Protein AF-A0A7W6A799-F1 (afdb_monomer_lite)

pLDDT: mean 72.2, std 15.42, range [33.25, 93.94]

Foldseek 3Di:
DDPPPDDDPDDVVLVVVLLVVVLLPDDLVVSCVVSVHDSVVNVVVCVVVVSDNVPDDDDPPPDPDDPPPPPLQPPDPPPQPVHSPQLQVLLVSLQSSLVVCVVVVVPVSSVVSNVSSVVSVVVNCVVPDLNVAPDVVNHDPVVVVCVVPDDPVVVCVVQVDDDPDDDVNSVSVVVVVVVVVVVVVVVVVVVVVVLVVVVVVLVVVQVVCVVVVHHRDDQDPQNVCVNVVQWPQDPVNPDTDGDPVVVVVVPPPD

Sequence (254 aa):
MEQRRKYKIQPPSIWELVRRDYLAGDGARQVAARYGVGTEALRARASREGWSRYLQPQTEPKGEAATDKGSWFDGLPDEGAETPDDPAVLARTATVASGRAMRARAWTEARTLAGLAEAYHKLAERADPARNGLTAETAPLELVLDILTMDRIALEDRFWRKPDEVDPVKAAYHEWRRQGSLRRRAHEEVKTRRRSATEARVEALEAQLAGRGIPPVEEDERAARVRLGIDVIAPDGAGTRQMPAAEFRVRLED

Radius of gyration: 33.25 Å; chains: 1; bounding box: 96×47×72 Å

Secondary structure (DSSP, 8-state):
-----------HHHHHHHHHHHHTT--HHHHHHHHT--HHHHHHHHHHTT--GGGS--PPP--S----TTSTTTT---TTTT-TT-HHHHHHHHHHHHHHHHHTT-HHHHHHHHHHHHHHHHHHHHH-HHHH-S-TTTS-HHHHHHHHHS-HHHHHHHHHS---S--HHHHHHHHHHHHHHHHHHHHHHHHHHHHHHHHHHHHHHHHHHHTTTPPPPPPPHHHHHHHTTSEEE-TTSS-EEEPPTTTTTTTT--

Organism: NCBI:txid74329

Structure (mmCIF, N/CA/C/O backbone):
data_AF-A0A7W6A799-F1
#
_entry.id   AF-A0A7W6A799-F1
#
loop_
_atom_site.group_PDB
_atom_site.id
_atom_site.type_symbol
_atom_site.label_atom_id
_atom_site.label_alt_id
_atom_site.label_comp_id
_atom_site.label_asym_id
_atom_site.label_entity_id
_atom_site.label_seq_id
_atom_site.pdbx_PDB_ins_code
_atom_site.Cartn_x
_atom_site.Cartn_y
_atom_site.Cartn_z
_atom_site.occupancy
_atom_site.B_iso_or_equiv
_atom_site.auth_seq_id
_atom_site.auth_comp_id
_atom_site.auth_asym_id
_atom_site.auth_atom_id
_atom_site.pdbx_PDB_model_num
ATOM 1 N N . MET A 1 1 ? -55.600 -15.607 18.524 1.00 33.69 1 MET A N 1
ATOM 2 C CA . MET A 1 1 ? -55.649 -17.041 18.171 1.00 33.69 1 MET A CA 1
ATOM 3 C C . MET A 1 1 ? -54.934 -17.215 16.840 1.00 33.69 1 MET A C 1
ATOM 5 O O . MET A 1 1 ? -55.417 -16.708 15.835 1.00 33.69 1 MET A O 1
ATOM 9 N N . GLU A 1 2 ? -53.746 -17.816 16.843 1.00 40.69 2 GLU A N 1
ATOM 10 C CA . GLU A 1 2 ? -52.964 -18.056 15.624 1.00 40.69 2 GLU A CA 1
ATOM 11 C C . GLU A 1 2 ? -53.686 -19.049 14.711 1.00 40.69 2 GLU A C 1
ATOM 13 O O . GLU A 1 2 ? -53.965 -20.188 15.090 1.00 40.69 2 GLU A O 1
ATOM 18 N N . GLN A 1 3 ? -53.993 -18.615 13.489 1.00 45.09 3 GLN A N 1
ATOM 19 C CA . GLN A 1 3 ? -54.502 -19.492 12.443 1.00 45.09 3 GLN A CA 1
ATOM 20 C C . GLN A 1 3 ? -53.412 -20.507 12.080 1.00 45.09 3 GLN A C 1
ATOM 22 O O . GLN A 1 3 ? -52.475 -20.193 11.344 1.00 45.09 3 GLN A O 1
ATOM 27 N N . ARG A 1 4 ? -53.539 -21.743 12.576 1.00 42.22 4 ARG A N 1
ATOM 28 C CA . ARG A 1 4 ? -52.759 -22.886 12.086 1.00 42.22 4 ARG A CA 1
ATOM 29 C C . ARG A 1 4 ? -53.076 -23.083 10.603 1.00 42.22 4 ARG A C 1
ATOM 31 O O . ARG A 1 4 ? -54.120 -23.625 10.243 1.00 42.22 4 ARG A O 1
ATOM 38 N N . ARG A 1 5 ? -52.189 -22.588 9.735 1.00 52.12 5 ARG A N 1
ATOM 39 C CA . ARG A 1 5 ? -52.315 -22.711 8.279 1.00 52.12 5 ARG A CA 1
ATOM 40 C C . ARG A 1 5 ? -52.326 -24.194 7.908 1.00 52.12 5 ARG A C 1
ATOM 42 O O . ARG A 1 5 ? -51.379 -24.922 8.180 1.00 52.12 5 ARG A O 1
ATOM 49 N N . LYS A 1 6 ? -53.422 -24.629 7.287 1.00 49.38 6 LYS A N 1
ATOM 50 C CA . LYS A 1 6 ? -53.621 -25.969 6.724 1.00 49.38 6 LYS A CA 1
ATOM 51 C C . LYS A 1 6 ? -52.513 -26.209 5.688 1.00 49.38 6 LYS A C 1
ATOM 53 O O . LYS A 1 6 ? -52.535 -25.592 4.625 1.00 49.38 6 LYS A O 1
ATOM 58 N N . TYR A 1 7 ? -51.506 -27.021 6.012 1.00 53.56 7 TYR A N 1
ATOM 59 C CA . TYR A 1 7 ? -50.390 -27.284 5.100 1.00 53.56 7 TYR A CA 1
ATOM 60 C C . TYR A 1 7 ? -50.915 -28.005 3.855 1.00 53.56 7 TYR A C 1
ATOM 62 O O . TYR A 1 7 ? -51.278 -29.179 3.900 1.00 53.56 7 TYR A O 1
ATOM 70 N N . LYS A 1 8 ? -50.995 -27.277 2.738 1.00 59.28 8 LYS A N 1
ATOM 71 C CA . LYS A 1 8 ? -51.338 -27.834 1.432 1.00 59.28 8 LYS A CA 1
ATOM 72 C C . LYS A 1 8 ? -50.121 -28.625 0.957 1.00 59.28 8 LYS A C 1
ATOM 74 O O . LYS A 1 8 ? -49.097 -28.037 0.617 1.00 59.28 8 LYS A O 1
ATOM 79 N N . ILE A 1 9 ? -50.206 -29.953 1.008 1.00 68.06 9 ILE A N 1
ATOM 80 C CA . ILE A 1 9 ? -49.186 -30.828 0.426 1.00 68.06 9 ILE A CA 1
ATOM 81 C C . ILE A 1 9 ? -49.163 -30.515 -1.072 1.00 68.06 9 ILE A C 1
ATOM 83 O O . ILE A 1 9 ? -50.150 -30.742 -1.769 1.00 68.06 9 ILE A O 1
ATOM 87 N N . GLN A 1 10 ? -48.073 -29.909 -1.542 1.00 75.06 10 GLN A N 1
ATOM 88 C CA . GLN A 1 10 ? -47.940 -29.552 -2.950 1.00 75.06 10 GLN A CA 1
ATOM 89 C C . GLN A 1 10 ? -47.710 -30.815 -3.790 1.00 75.06 10 GLN A C 1
ATOM 91 O O . GLN A 1 10 ? -46.966 -31.702 -3.349 1.00 75.06 10 GLN A O 1
ATOM 96 N N . PRO A 1 11 ? -48.319 -30.903 -4.985 1.00 79.50 11 PRO A N 1
ATOM 97 C CA . PRO A 1 11 ? -48.157 -32.051 -5.865 1.00 79.50 11 PRO A CA 1
ATOM 98 C C . PRO A 1 11 ? -46.693 -32.197 -6.318 1.00 79.50 11 PRO A C 1
ATOM 100 O O . PRO A 1 11 ? -45.945 -31.214 -6.332 1.00 79.50 11 PRO A O 1
ATOM 103 N N . PRO A 1 12 ? -46.259 -33.413 -6.695 1.00 78.00 12 PRO A N 1
ATOM 104 C CA . PRO A 1 12 ? -44.868 -33.689 -7.066 1.00 78.00 12 PRO A CA 1
ATOM 105 C C . PRO A 1 12 ? -44.373 -32.834 -8.242 1.00 78.00 12 PRO A C 1
ATOM 107 O O . PRO A 1 12 ? -43.221 -32.412 -8.231 1.00 78.00 12 PRO A O 1
ATOM 110 N N . SER A 1 13 ? -45.253 -32.468 -9.178 1.00 82.00 13 SER A N 1
ATOM 111 C CA . SER A 1 13 ? -44.937 -31.590 -10.315 1.00 82.00 13 SER A CA 1
ATOM 112 C C . SER A 1 13 ? -44.453 -30.193 -9.904 1.00 82.00 13 SER A C 1
ATOM 114 O O . SER A 1 13 ? -43.577 -29.618 -10.544 1.00 82.00 13 SER A O 1
ATOM 116 N N . ILE A 1 14 ? -44.965 -29.642 -8.797 1.00 84.06 14 ILE A N 1
ATOM 117 C CA . ILE A 1 14 ? -44.502 -28.349 -8.267 1.00 84.06 14 ILE A CA 1
ATOM 118 C C . ILE A 1 14 ? -43.095 -28.482 -7.681 1.00 84.06 14 ILE A C 1
ATOM 120 O O . ILE A 1 14 ? -42.288 -27.565 -7.798 1.00 84.06 14 ILE A O 1
ATOM 124 N N . TRP A 1 15 ? -42.768 -29.632 -7.090 1.00 85.44 15 TRP A N 1
ATOM 125 C CA . TRP A 1 15 ? -41.441 -29.876 -6.531 1.00 85.44 15 TRP A CA 1
ATOM 126 C C . TRP A 1 15 ? -40.356 -30.029 -7.599 1.00 85.44 15 TRP A C 1
ATOM 128 O O . TRP A 1 15 ? -39.218 -29.645 -7.343 1.00 85.44 15 TRP A O 1
ATOM 138 N N . GLU A 1 16 ? -40.697 -30.506 -8.797 1.00 87.44 16 GLU A N 1
ATOM 139 C CA . GLU A 1 16 ? -39.781 -30.527 -9.946 1.00 87.44 16 GLU A CA 1
ATOM 140 C C . GLU A 1 16 ? -39.449 -29.112 -10.434 1.00 87.44 16 GLU A C 1
ATOM 142 O O . GLU A 1 16 ? -38.280 -28.792 -10.660 1.00 87.44 16 GLU A O 1
ATOM 147 N N . LEU A 1 17 ? -40.455 -28.234 -10.510 1.00 86.44 17 LEU A N 1
ATOM 148 C CA . LEU A 1 17 ? -40.262 -26.820 -10.847 1.00 86.44 17 LEU A CA 1
ATOM 149 C C . LEU A 1 17 ? -39.438 -26.093 -9.776 1.00 86.44 17 LEU A C 1
ATOM 151 O O . LEU A 1 17 ? -38.487 -25.387 -10.103 1.00 86.44 17 LEU A O 1
ATOM 155 N N . VAL A 1 18 ? -39.740 -26.337 -8.495 1.00 87.56 18 VAL A N 1
ATOM 156 C CA . VAL A 1 18 ? -38.960 -25.824 -7.357 1.00 87.56 18 VAL A CA 1
ATOM 157 C C . VAL A 1 18 ? -37.510 -26.295 -7.431 1.00 87.56 18 VAL A C 1
ATOM 159 O O . VAL A 1 18 ? -36.608 -25.492 -7.216 1.00 87.56 18 VAL A O 1
ATOM 162 N N . ARG A 1 19 ? -37.266 -27.575 -7.743 1.00 86.56 19 ARG A N 1
ATOM 163 C CA . ARG A 1 19 ? -35.913 -28.129 -7.883 1.00 86.56 19 ARG A CA 1
ATOM 164 C C . ARG A 1 19 ? -35.153 -27.442 -9.009 1.00 86.56 19 ARG A C 1
ATOM 166 O O . ARG A 1 19 ? -34.006 -27.057 -8.804 1.00 86.56 19 ARG A O 1
ATOM 173 N N . ARG A 1 20 ? -35.782 -27.283 -10.175 1.00 86.38 20 ARG A N 1
ATOM 174 C CA . ARG A 1 20 ? -35.179 -26.617 -11.335 1.00 86.38 20 ARG A CA 1
ATOM 175 C C . ARG A 1 20 ? -34.771 -25.186 -10.993 1.00 86.38 20 ARG A C 1
ATOM 177 O O . ARG A 1 20 ? -33.614 -24.835 -11.183 1.00 86.38 20 ARG A O 1
ATOM 184 N N . ASP A 1 21 ? -35.690 -24.398 -10.445 1.00 84.75 21 ASP A N 1
ATOM 185 C CA . ASP A 1 21 ? -35.441 -22.990 -10.120 1.00 84.75 21 ASP A CA 1
ATOM 186 C C . ASP A 1 21 ? -34.432 -22.841 -8.959 1.00 84.75 21 ASP A C 1
ATOM 188 O O . ASP A 1 21 ? -33.556 -21.979 -8.994 1.00 84.75 21 ASP A O 1
ATOM 192 N N . TYR A 1 22 ? -34.480 -23.728 -7.957 1.00 85.31 22 TYR A N 1
ATOM 193 C CA . TYR A 1 22 ? -33.514 -23.753 -6.851 1.00 85.31 22 TYR A CA 1
ATOM 194 C C . TYR A 1 22 ? -32.091 -24.112 -7.307 1.00 85.31 22 TYR A C 1
ATOM 196 O O . TYR A 1 22 ? -31.120 -23.525 -6.821 1.00 85.31 22 TYR A O 1
ATOM 204 N N . LEU A 1 23 ? -31.957 -25.059 -8.242 1.00 83.12 23 LEU A N 1
ATOM 205 C CA . LEU A 1 23 ? -30.669 -25.428 -8.836 1.00 83.12 23 LEU A CA 1
ATOM 206 C C . LEU A 1 23 ? -30.162 -24.374 -9.830 1.00 83.12 23 LEU A C 1
ATOM 208 O O . LEU A 1 23 ? -28.955 -24.178 -9.910 1.00 83.12 23 LEU A O 1
ATOM 212 N N . ALA A 1 24 ? -31.056 -23.648 -10.510 1.00 80.56 24 ALA A N 1
ATOM 213 C CA . ALA A 1 24 ? -30.710 -22.541 -11.408 1.00 80.56 24 ALA A CA 1
ATOM 214 C C . ALA A 1 24 ? -30.101 -21.321 -10.688 1.00 80.56 24 ALA A C 1
ATOM 216 O O . ALA A 1 24 ? -29.626 -20.396 -11.341 1.00 80.56 24 ALA A O 1
ATOM 217 N N . GLY A 1 25 ? -30.087 -21.315 -9.351 1.00 75.56 25 GLY A N 1
ATOM 218 C CA . GLY A 1 25 ? -29.386 -20.314 -8.551 1.00 75.56 25 GLY A CA 1
ATOM 219 C C . GLY A 1 25 ? -30.292 -19.378 -7.754 1.00 75.56 25 GLY A C 1
ATOM 220 O O . GLY A 1 25 ? -29.767 -18.659 -6.893 1.00 75.56 25 GLY A O 1
ATOM 221 N N . ASP A 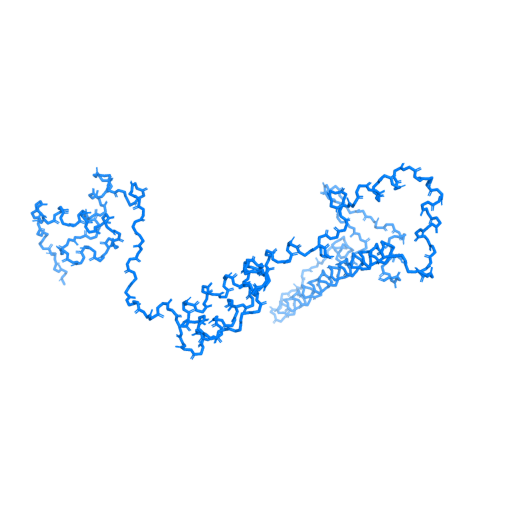1 26 ? -31.616 -19.445 -7.926 1.00 76.88 26 ASP A N 1
ATOM 222 C CA . ASP A 1 26 ? -32.568 -18.637 -7.156 1.00 76.88 26 ASP A CA 1
ATOM 223 C C . ASP A 1 26 ? -32.491 -18.975 -5.652 1.00 76.88 26 ASP A C 1
ATOM 225 O O . ASP A 1 26 ? -32.266 -20.115 -5.227 1.00 76.88 26 ASP A O 1
ATOM 229 N N . GLY A 1 27 ? -32.651 -17.962 -4.797 1.00 78.62 27 GLY A N 1
ATOM 230 C CA . GLY A 1 27 ? -32.571 -18.143 -3.347 1.00 78.62 27 GLY A CA 1
ATOM 231 C C . GLY A 1 27 ? -33.739 -18.976 -2.803 1.00 78.62 27 GLY A C 1
ATOM 232 O O . GLY A 1 27 ? -34.890 -18.741 -3.162 1.00 78.62 27 GLY A O 1
ATOM 233 N N . ALA A 1 28 ? -33.481 -19.883 -1.850 1.00 79.31 28 ALA A N 1
ATOM 234 C CA . ALA A 1 28 ? -34.501 -20.767 -1.254 1.00 79.31 28 ALA A CA 1
ATOM 235 C C . ALA A 1 28 ? -35.776 -20.035 -0.793 1.00 79.31 28 ALA A C 1
ATOM 237 O O . ALA A 1 28 ? -36.876 -20.553 -0.948 1.00 79.31 28 ALA A O 1
ATOM 238 N N . ARG A 1 29 ? -35.639 -18.822 -0.239 1.00 82.25 29 ARG A N 1
ATOM 239 C CA . ARG A 1 29 ? -36.773 -17.994 0.207 1.00 82.25 29 ARG A CA 1
ATOM 240 C C . ARG A 1 29 ? -37.601 -17.460 -0.970 1.00 82.25 29 ARG A C 1
ATOM 242 O O . ARG A 1 29 ? -38.820 -17.400 -0.865 1.00 82.25 29 ARG A O 1
ATOM 249 N N . GLN A 1 30 ? -36.952 -17.089 -2.073 1.00 84.00 30 GLN A N 1
ATOM 250 C CA . GLN A 1 30 ? -37.612 -16.564 -3.271 1.00 84.00 30 GLN A CA 1
ATOM 251 C C . GLN A 1 30 ? -38.349 -17.679 -4.018 1.00 84.00 30 GLN A C 1
ATOM 253 O O . GLN A 1 30 ? -39.534 -17.534 -4.311 1.00 84.00 30 GLN A O 1
ATOM 258 N N . VAL A 1 31 ? -37.693 -18.828 -4.224 1.00 86.38 31 VAL A N 1
ATOM 259 C CA . VAL A 1 31 ? -38.317 -20.017 -4.832 1.00 86.38 31 VAL A CA 1
ATOM 260 C C . VAL A 1 31 ? -39.493 -20.501 -3.982 1.00 86.38 31 VAL A C 1
ATOM 262 O O . VAL A 1 31 ? -40.568 -20.795 -4.503 1.00 86.38 31 VAL A O 1
ATOM 265 N N . ALA A 1 32 ? -39.330 -20.515 -2.656 1.00 85.00 32 ALA A N 1
ATOM 266 C CA . ALA A 1 32 ? -40.393 -20.912 -1.744 1.00 85.00 32 ALA A CA 1
ATOM 267 C C . ALA A 1 32 ? -41.625 -19.999 -1.826 1.00 85.00 32 ALA A C 1
ATOM 269 O O . ALA A 1 32 ? -42.754 -20.490 -1.885 1.00 85.00 32 ALA A O 1
ATOM 270 N N . ALA A 1 33 ? -41.411 -18.683 -1.898 1.00 82.12 33 ALA A N 1
ATOM 271 C CA . ALA A 1 33 ? -42.484 -17.713 -2.082 1.00 82.12 33 ALA A CA 1
ATOM 272 C C . ALA A 1 33 ? -43.171 -17.855 -3.453 1.00 82.12 33 ALA A C 1
ATOM 274 O O . ALA A 1 33 ? -44.398 -17.831 -3.511 1.00 82.12 33 ALA A O 1
ATOM 275 N N . ARG A 1 34 ? -42.401 -18.071 -4.532 1.00 83.75 34 ARG A N 1
ATOM 276 C CA . ARG A 1 34 ? -42.912 -18.214 -5.910 1.00 83.75 34 ARG A CA 1
ATOM 277 C C . ARG A 1 34 ? -43.871 -19.398 -6.060 1.00 83.75 34 ARG A C 1
ATOM 279 O O . ARG A 1 34 ? -44.895 -19.273 -6.722 1.00 83.75 34 ARG A O 1
ATOM 286 N N . TYR A 1 35 ? -43.560 -20.524 -5.421 1.00 83.50 35 TYR A N 1
ATOM 287 C CA . TYR A 1 35 ? -44.341 -21.763 -5.535 1.00 83.50 35 TYR A CA 1
ATOM 288 C C . TYR A 1 35 ? -45.255 -22.044 -4.334 1.00 83.50 35 TYR A C 1
ATOM 290 O O . TYR A 1 35 ? -45.889 -23.099 -4.267 1.00 83.50 35 TYR A O 1
ATOM 298 N N . GLY A 1 36 ? -45.333 -21.121 -3.368 1.00 80.19 36 GLY A N 1
ATOM 299 C CA . GLY A 1 36 ? -46.156 -21.288 -2.168 1.00 80.19 36 GLY A CA 1
ATOM 300 C C . GLY A 1 36 ? -45.765 -22.514 -1.334 1.00 80.19 36 GLY A C 1
ATOM 301 O O . GLY A 1 36 ? -46.642 -23.198 -0.797 1.00 80.19 36 GLY A O 1
ATOM 302 N N . VAL A 1 37 ? -44.466 -22.822 -1.255 1.00 84.00 37 VAL A N 1
ATOM 303 C CA . VAL A 1 37 ? -43.906 -23.877 -0.391 1.00 84.00 37 VAL A CA 1
ATOM 304 C C . VAL A 1 37 ? -43.233 -23.266 0.837 1.00 84.00 37 VAL A C 1
ATOM 306 O O . VAL A 1 37 ? -42.806 -22.115 0.835 1.00 84.00 37 VAL A O 1
ATOM 309 N N . GLY A 1 38 ? -43.128 -24.035 1.921 1.00 83.88 38 GLY A N 1
ATOM 310 C CA . GLY A 1 38 ? -42.374 -23.609 3.099 1.00 83.88 38 GLY A CA 1
ATOM 311 C C . GLY A 1 38 ? -40.867 -23.629 2.833 1.00 83.88 38 GLY A C 1
ATOM 312 O O . GLY A 1 38 ? -40.344 -24.621 2.328 1.00 83.88 38 GLY A O 1
ATOM 313 N N . THR A 1 39 ? -40.153 -22.570 3.226 1.00 84.00 39 THR A N 1
ATOM 314 C CA . THR A 1 39 ? -38.683 -22.489 3.082 1.00 84.00 39 THR A CA 1
ATOM 315 C C . THR A 1 39 ? -37.973 -23.649 3.795 1.00 84.00 39 THR A C 1
ATOM 317 O O . THR A 1 39 ? -37.003 -24.197 3.278 1.00 84.00 39 THR A O 1
ATOM 320 N N . GLU A 1 40 ? -38.472 -24.059 4.964 1.00 81.50 40 GLU A N 1
ATOM 321 C CA . GLU A 1 40 ? -37.936 -25.199 5.720 1.00 81.50 40 GLU A CA 1
ATOM 322 C C . GLU A 1 40 ? -38.197 -26.536 5.021 1.00 81.50 40 GLU A C 1
ATOM 324 O O . GLU A 1 40 ? -37.297 -27.365 4.946 1.00 81.50 40 GLU A O 1
ATOM 329 N N . ALA A 1 41 ? -39.383 -26.718 4.428 1.00 83.06 41 ALA A N 1
ATOM 330 C CA . ALA A 1 41 ? -39.716 -27.916 3.658 1.00 83.06 41 ALA A CA 1
ATOM 331 C C . ALA A 1 41 ? -38.835 -28.048 2.406 1.00 83.06 41 ALA A C 1
ATOM 333 O O . ALA A 1 41 ? -38.388 -29.145 2.078 1.00 83.06 41 ALA A O 1
ATOM 334 N N . LEU A 1 42 ? -38.534 -26.926 1.741 1.00 85.06 42 LEU A N 1
ATOM 335 C CA . LEU A 1 42 ? -37.597 -26.885 0.619 1.00 85.06 42 LEU A CA 1
ATOM 336 C C . LEU A 1 42 ? -36.184 -27.277 1.061 1.00 85.06 42 LEU A C 1
ATOM 338 O O . LEU A 1 42 ? -35.581 -28.139 0.430 1.00 85.06 42 LEU A O 1
ATOM 342 N N . ARG A 1 43 ? -35.672 -26.711 2.163 1.00 84.00 43 ARG A N 1
ATOM 343 C CA . ARG A 1 43 ? -34.336 -27.050 2.691 1.00 84.00 43 ARG A CA 1
ATOM 344 C C . ARG A 1 43 ? -34.232 -28.506 3.138 1.00 84.00 43 ARG A C 1
ATOM 346 O O . ARG A 1 43 ? -33.274 -29.176 2.773 1.00 84.00 43 ARG A O 1
ATOM 353 N N . ALA A 1 44 ? -35.222 -29.008 3.876 1.00 83.50 44 ALA A N 1
ATOM 354 C CA . ALA A 1 44 ? -35.259 -30.401 4.317 1.00 83.50 44 ALA A CA 1
ATOM 355 C C . ALA A 1 44 ? -35.250 -31.366 3.122 1.00 83.50 44 ALA A C 1
ATOM 357 O O . ALA A 1 44 ? -34.541 -32.373 3.130 1.00 83.50 44 ALA A O 1
ATOM 358 N N . ARG A 1 45 ? -35.990 -31.026 2.060 1.00 84.31 45 ARG A N 1
ATOM 359 C CA . ARG A 1 45 ? -36.022 -31.814 0.828 1.00 84.31 45 ARG A CA 1
ATOM 360 C C . ARG A 1 45 ? -34.719 -31.722 0.040 1.00 84.31 45 ARG A C 1
ATOM 362 O O . ARG A 1 45 ? -34.225 -32.754 -0.395 1.00 84.31 45 ARG A O 1
ATOM 369 N N . ALA A 1 46 ? -34.133 -30.531 -0.063 1.00 85.12 46 ALA A N 1
ATOM 370 C CA . ALA A 1 46 ? -32.841 -30.312 -0.704 1.00 85.12 46 ALA A CA 1
ATOM 371 C C . ALA A 1 46 ? -31.720 -31.120 -0.032 1.00 85.12 46 ALA A C 1
ATOM 373 O O . ALA A 1 46 ? -30.936 -31.753 -0.732 1.00 85.12 46 ALA A O 1
ATOM 374 N N . SER A 1 47 ? -31.678 -31.169 1.304 1.00 82.31 47 SER A N 1
ATOM 375 C CA . SER A 1 47 ? -30.703 -31.987 2.039 1.00 82.31 47 SER A CA 1
ATOM 376 C C . SER A 1 47 ? -30.935 -33.487 1.847 1.00 82.31 47 SER A C 1
ATOM 378 O O . SER A 1 47 ? -29.980 -34.234 1.660 1.00 82.31 47 SER A O 1
ATOM 380 N N . ARG A 1 48 ? -32.197 -33.938 1.861 1.00 81.69 48 ARG A N 1
ATOM 381 C CA . ARG A 1 48 ? -32.552 -35.359 1.701 1.00 81.69 48 ARG A CA 1
ATOM 382 C C . ARG A 1 48 ? -32.300 -35.881 0.286 1.00 81.69 48 ARG A C 1
ATOM 384 O O . ARG A 1 48 ? -31.918 -37.031 0.120 1.00 81.69 48 ARG A O 1
ATOM 391 N N . GLU A 1 49 ? -32.550 -35.054 -0.723 1.00 81.62 49 GLU A N 1
ATOM 392 C CA . GLU A 1 49 ? -32.443 -35.416 -2.143 1.00 81.62 49 GLU A CA 1
ATOM 393 C C . GLU A 1 49 ? -31.129 -34.924 -2.781 1.00 81.62 49 GLU A C 1
ATOM 395 O O . GLU A 1 49 ? -30.951 -35.025 -3.994 1.00 81.62 49 GLU A O 1
ATOM 400 N N . GLY A 1 50 ? -30.200 -34.394 -1.974 1.00 79.56 50 GLY A N 1
ATOM 401 C CA . GLY A 1 50 ? -28.854 -34.016 -2.411 1.00 79.56 50 GLY A CA 1
ATOM 402 C C . GLY A 1 50 ? -28.811 -32.846 -3.398 1.00 79.56 50 GLY A C 1
ATOM 403 O O . GLY A 1 50 ? -27.935 -32.795 -4.260 1.00 79.56 50 GLY A O 1
ATOM 404 N N . TRP A 1 51 ? -29.751 -31.902 -3.317 1.00 79.88 51 TRP A N 1
ATOM 405 C CA . TRP A 1 51 ? -29.784 -30.733 -4.198 1.00 79.88 51 TRP A CA 1
ATOM 406 C C . TRP A 1 51 ? -28.674 -29.750 -3.807 1.00 79.88 51 TRP A C 1
ATOM 408 O O . TRP A 1 51 ? -28.871 -28.857 -2.980 1.00 79.88 51 TRP A O 1
ATOM 418 N N . SER A 1 52 ? -27.494 -29.924 -4.399 1.00 68.69 52 SER A N 1
ATOM 419 C CA . SER A 1 52 ? -26.336 -29.063 -4.168 1.00 68.69 52 SER A CA 1
ATOM 420 C C . SER A 1 52 ? -26.138 -28.074 -5.312 1.00 68.69 52 SER A C 1
ATOM 422 O O . SER A 1 52 ? -25.964 -28.464 -6.465 1.00 68.69 52 SER A O 1
ATOM 424 N N . ARG A 1 53 ? -26.079 -26.785 -4.962 1.00 64.31 53 ARG A N 1
ATOM 425 C CA . ARG A 1 53 ? -25.686 -25.691 -5.868 1.00 64.31 53 ARG A CA 1
ATOM 426 C C . ARG A 1 53 ? -24.228 -25.809 -6.327 1.00 64.31 53 ARG A C 1
ATOM 428 O O . ARG A 1 53 ? -23.867 -25.252 -7.351 1.00 64.31 53 ARG A O 1
ATOM 435 N N . TYR A 1 54 ? -23.400 -26.519 -5.560 1.00 55.38 54 TYR A N 1
ATOM 436 C CA . TYR A 1 54 ? -21.952 -26.601 -5.763 1.00 55.38 54 TYR A CA 1
ATOM 437 C C . TYR A 1 54 ? -21.525 -27.673 -6.776 1.00 55.38 54 TYR A C 1
ATOM 439 O O . TYR A 1 54 ? -20.354 -27.727 -7.129 1.00 55.38 54 TYR A O 1
ATOM 447 N N . LEU A 1 55 ? -22.451 -28.525 -7.235 1.00 56.56 55 LEU A N 1
ATOM 448 C CA . LEU A 1 55 ? -22.168 -29.605 -8.191 1.00 56.56 55 LEU A CA 1
ATOM 449 C C . LEU A 1 55 ? -22.509 -29.250 -9.650 1.00 56.56 55 LEU A C 1
ATOM 451 O O . LEU A 1 55 ? -22.287 -30.077 -10.529 1.00 56.56 55 LEU A O 1
ATOM 455 N N . GLN A 1 56 ? -23.030 -28.049 -9.930 1.00 52.00 56 GLN A N 1
ATOM 456 C CA . GLN A 1 56 ? -23.239 -27.578 -11.304 1.00 52.00 56 GLN A CA 1
ATOM 457 C C . GLN A 1 56 ? -22.177 -26.546 -11.705 1.00 52.00 56 GLN A C 1
ATOM 459 O O . GLN A 1 56 ? -21.767 -25.749 -10.856 1.00 52.00 56 GLN A O 1
ATOM 464 N N . PRO A 1 57 ? -21.740 -26.529 -12.984 1.00 41.97 57 PRO A N 1
ATOM 465 C CA . PRO A 1 57 ? -20.932 -25.432 -13.498 1.00 41.97 57 PRO A CA 1
ATOM 466 C C . PRO A 1 57 ? -21.722 -24.145 -13.277 1.00 41.97 57 PRO A C 1
ATOM 468 O O . PRO A 1 57 ? -22.883 -24.046 -13.678 1.00 41.97 57 PRO A O 1
ATOM 471 N N . GLN A 1 58 ? -21.122 -23.198 -12.558 1.00 40.53 58 GLN A N 1
ATOM 472 C CA . GLN A 1 58 ? -21.784 -21.950 -12.214 1.00 40.53 58 GLN A CA 1
ATOM 473 C C . GLN A 1 58 ? -22.214 -21.255 -13.502 1.00 40.53 58 GLN A C 1
ATOM 475 O O . GLN A 1 58 ? -21.383 -20.778 -14.267 1.00 40.53 58 GLN A O 1
ATOM 480 N N . THR A 1 59 ? -23.520 -21.230 -13.759 1.00 46.78 59 THR A N 1
ATOM 481 C CA . THR A 1 59 ? -24.064 -20.328 -14.766 1.00 46.78 59 THR A CA 1
ATOM 482 C C . THR A 1 59 ? -24.036 -18.952 -14.124 1.00 46.78 59 THR A C 1
ATOM 484 O O . THR A 1 59 ? -24.594 -18.764 -13.041 1.00 46.78 59 THR A O 1
ATOM 487 N N . GLU A 1 60 ? -23.294 -18.035 -14.739 1.00 44.12 60 GLU A N 1
ATOM 488 C CA . GLU A 1 60 ? -23.117 -16.671 -14.251 1.00 44.12 60 GLU A CA 1
ATOM 489 C C . GLU A 1 60 ? -24.473 -16.040 -13.899 1.00 44.12 60 GLU A C 1
ATOM 491 O O . GLU A 1 60 ? -25.468 -16.277 -14.596 1.00 44.12 60 GLU A O 1
ATOM 496 N N . PRO A 1 61 ? -24.551 -15.239 -12.820 1.00 42.88 61 PRO A N 1
ATOM 497 C CA . PRO A 1 61 ? -25.787 -14.566 -12.470 1.00 42.88 61 PRO A CA 1
ATOM 498 C C . PRO A 1 61 ? -26.199 -13.677 -13.643 1.00 42.88 61 PRO A C 1
ATOM 500 O O . PRO A 1 61 ? -25.482 -12.747 -14.017 1.00 42.88 61 PRO A O 1
ATOM 503 N N . LYS A 1 62 ? -27.367 -13.968 -14.224 1.00 46.88 62 LYS A N 1
ATOM 504 C CA . LYS A 1 62 ? -28.018 -13.124 -15.225 1.00 46.88 62 LYS A CA 1
ATOM 505 C C . LYS A 1 62 ? -28.399 -11.807 -14.548 1.00 46.88 62 LYS A C 1
ATOM 507 O O . LYS A 1 62 ? -29.499 -11.661 -14.026 1.00 46.88 62 LYS A O 1
ATOM 512 N N . GLY A 1 63 ? -27.436 -10.890 -14.509 1.00 39.62 63 GLY A N 1
ATOM 513 C CA . GLY A 1 63 ? -27.615 -9.523 -14.059 1.00 39.62 63 GLY A CA 1
ATOM 514 C C . GLY A 1 63 ? -28.678 -8.851 -14.913 1.00 39.62 63 GLY A C 1
ATOM 515 O O . GLY A 1 63 ? -28.593 -8.824 -16.142 1.00 39.62 63 GLY A O 1
ATOM 516 N N . GLU A 1 64 ? -29.707 -8.363 -14.238 1.00 42.28 64 GLU A N 1
ATOM 517 C CA . GLU A 1 64 ? -30.698 -7.459 -14.791 1.00 42.28 64 GLU A CA 1
ATOM 518 C C . GLU A 1 64 ? -30.003 -6.204 -15.344 1.00 42.28 64 GLU A C 1
ATOM 520 O O . GLU A 1 64 ? -29.084 -5.670 -14.730 1.00 42.28 64 GLU A O 1
ATOM 525 N N . ALA A 1 65 ? -30.479 -5.772 -16.515 1.00 39.25 65 ALA A N 1
ATOM 526 C CA . ALA A 1 65 ? -30.100 -4.578 -17.268 1.00 39.25 65 ALA A CA 1
ATOM 527 C C . ALA A 1 65 ? -28.621 -4.487 -17.693 1.00 39.25 65 ALA A C 1
ATOM 529 O O . ALA A 1 65 ? -27.765 -3.939 -17.007 1.00 39.25 65 ALA A O 1
ATOM 530 N N . ALA A 1 66 ? -28.355 -4.935 -18.923 1.00 41.38 66 ALA A N 1
ATOM 531 C CA . ALA A 1 66 ? -27.259 -4.404 -19.719 1.00 41.38 66 ALA A CA 1
ATOM 532 C C . ALA A 1 66 ? -27.503 -2.901 -19.949 1.00 41.38 66 ALA A C 1
ATOM 534 O O . ALA A 1 66 ? -28.199 -2.515 -20.883 1.00 41.38 66 ALA A O 1
ATOM 535 N N . THR A 1 67 ? -26.964 -2.059 -19.071 1.00 43.97 67 THR A N 1
ATOM 536 C CA . THR A 1 67 ? -26.511 -0.724 -19.463 1.00 43.97 67 THR A CA 1
ATOM 537 C C . THR A 1 67 ? -25.412 -0.917 -20.506 1.00 43.97 67 THR A C 1
ATOM 539 O O . THR A 1 67 ? -24.611 -1.846 -20.385 1.00 43.97 67 THR A O 1
ATOM 542 N N . ASP A 1 68 ? -25.433 -0.118 -21.571 1.00 52.44 68 ASP A N 1
ATOM 543 C CA . ASP A 1 68 ? -24.546 -0.219 -22.733 1.00 52.44 68 ASP A CA 1
ATOM 544 C C . ASP A 1 68 ? -23.090 -0.524 -22.339 1.00 52.44 68 ASP A C 1
ATOM 546 O O . ASP A 1 68 ? -22.318 0.357 -21.955 1.00 52.44 68 ASP A O 1
ATOM 550 N N . LYS A 1 69 ? -22.697 -1.802 -22.444 1.00 48.00 69 LYS A N 1
ATOM 551 C CA . LYS A 1 69 ? -21.405 -2.339 -21.977 1.00 48.00 69 LYS A CA 1
ATOM 552 C C . LYS A 1 69 ? -20.191 -1.868 -22.800 1.00 48.00 69 LYS A C 1
ATOM 554 O O . LYS A 1 69 ? -19.130 -2.474 -22.712 1.00 48.00 69 LYS A O 1
ATOM 559 N N . GLY A 1 70 ? -20.320 -0.801 -23.589 1.00 54.31 70 GLY A N 1
ATOM 560 C CA . GLY A 1 70 ? -19.269 -0.296 -24.480 1.00 54.31 70 GLY A CA 1
ATOM 561 C C . GLY A 1 70 ? -18.778 1.127 -24.195 1.00 54.31 70 GLY A C 1
ATOM 562 O O . GLY A 1 70 ? -17.756 1.519 -24.741 1.00 54.31 70 GLY A O 1
ATOM 563 N N . SER A 1 71 ? -19.455 1.917 -23.352 1.00 69.12 71 SER A N 1
ATOM 564 C CA . SER A 1 71 ? -19.242 3.377 -23.363 1.00 69.12 71 SER A CA 1
ATOM 565 C C . SER A 1 71 ? -18.091 3.894 -22.486 1.00 69.12 71 SER A C 1
ATOM 567 O O . SER A 1 71 ? -17.603 4.999 -22.722 1.00 69.12 71 SER A O 1
ATOM 569 N N . TRP A 1 72 ? -17.620 3.149 -21.479 1.00 78.69 72 TRP A N 1
ATOM 570 C CA . TRP A 1 72 ? -16.652 3.710 -20.520 1.00 78.69 72 TRP A CA 1
ATOM 571 C C . TRP A 1 72 ? -15.269 3.965 -21.121 1.00 78.69 72 TRP A C 1
ATOM 573 O O . TRP A 1 72 ? -14.584 4.908 -20.710 1.00 78.69 72 TRP A O 1
ATOM 583 N N . PHE A 1 73 ? -14.899 3.150 -22.107 1.00 79.44 73 PHE A N 1
ATOM 584 C CA . PHE A 1 73 ? -13.595 3.185 -22.756 1.00 79.44 73 PHE A CA 1
ATOM 585 C C . PHE A 1 73 ? -13.588 3.951 -24.085 1.00 79.44 73 PHE A C 1
ATOM 587 O O . PHE A 1 73 ? -12.525 4.148 -24.665 1.00 79.44 73 PHE A O 1
ATOM 594 N N . ASP A 1 74 ? -14.750 4.420 -24.546 1.00 78.19 74 ASP A N 1
ATOM 595 C CA . ASP A 1 74 ? -14.867 5.102 -25.831 1.00 78.19 74 ASP A CA 1
ATOM 596 C C . ASP A 1 74 ? -14.175 6.478 -25.817 1.00 78.19 74 ASP A C 1
ATOM 598 O O . ASP A 1 74 ? -14.221 7.217 -24.822 1.00 78.19 74 ASP A O 1
ATOM 602 N N . GLY A 1 75 ? -13.480 6.805 -26.907 1.00 69.25 75 GLY A N 1
ATOM 603 C CA . GLY A 1 75 ? -12.704 8.041 -27.049 1.00 69.25 75 GLY A CA 1
ATOM 604 C C . GLY A 1 75 ? -11.602 8.243 -25.998 1.00 69.25 75 GLY A C 1
ATOM 605 O O . GLY A 1 75 ? -11.259 9.388 -25.690 1.00 69.25 75 GLY A O 1
ATOM 606 N N . LEU A 1 76 ? -11.087 7.175 -25.377 1.00 70.12 76 LEU A N 1
ATOM 607 C CA . LEU A 1 76 ? -9.843 7.263 -24.609 1.00 70.12 76 LEU A CA 1
ATOM 608 C C . LEU A 1 76 ? -8.661 7.418 -25.578 1.00 70.12 76 LEU A C 1
ATOM 610 O O . LEU A 1 76 ? -8.646 6.749 -26.611 1.00 70.12 76 LEU A O 1
ATOM 614 N N . PRO A 1 77 ? -7.683 8.287 -25.270 1.00 60.69 77 PRO A N 1
ATOM 615 C CA . PRO A 1 77 ? -6.465 8.365 -26.060 1.00 60.69 77 PRO A CA 1
ATOM 616 C C . PRO A 1 77 ? -5.763 7.005 -26.041 1.00 60.69 77 PRO A C 1
ATOM 618 O O . PRO A 1 77 ? -5.609 6.396 -24.979 1.00 60.69 77 PRO A O 1
ATOM 621 N N . ASP A 1 78 ? -5.351 6.540 -27.218 1.00 62.50 78 ASP A N 1
ATOM 622 C CA . ASP A 1 78 ? -4.543 5.335 -27.385 1.00 62.50 78 ASP A CA 1
ATOM 623 C C . ASP A 1 78 ? -3.101 5.624 -26.941 1.00 62.50 78 ASP A C 1
ATOM 625 O O . ASP A 1 78 ? -2.171 5.717 -27.738 1.00 62.50 78 ASP A O 1
ATOM 629 N N . GLU A 1 79 ? -2.912 5.843 -25.638 1.00 57.25 79 GLU A N 1
ATOM 630 C CA . GLU A 1 79 ? -1.594 6.103 -25.046 1.00 57.25 79 GLU A CA 1
ATOM 631 C C . GLU A 1 79 ? -0.700 4.848 -24.993 1.00 57.25 79 GLU A C 1
ATOM 633 O O . GLU A 1 79 ? 0.312 4.841 -24.293 1.00 57.25 79 GLU A O 1
ATOM 638 N N . GLY A 1 80 ? -1.074 3.784 -25.710 1.00 53.66 80 GLY A N 1
ATOM 639 C CA . GLY A 1 80 ? -0.375 2.504 -25.765 1.00 53.66 80 GLY A CA 1
ATOM 640 C C . GLY A 1 80 ? -0.274 1.907 -27.166 1.00 53.66 80 GLY A C 1
ATOM 641 O O . GLY A 1 80 ? -0.010 0.715 -27.258 1.00 53.66 80 GLY A O 1
ATOM 642 N N . ALA A 1 81 ? -0.440 2.689 -28.240 1.00 54.41 81 ALA A N 1
ATOM 643 C CA . ALA A 1 81 ? -0.435 2.179 -29.618 1.00 54.41 81 ALA A CA 1
ATOM 644 C C . ALA A 1 81 ? 0.808 1.327 -29.985 1.00 54.41 81 ALA A C 1
ATOM 646 O O . ALA A 1 81 ? 0.731 0.473 -30.865 1.00 54.41 81 ALA A O 1
ATOM 647 N N . GLU A 1 82 ? 1.945 1.522 -29.304 1.00 55.88 82 GLU A N 1
ATOM 648 C CA . GLU A 1 82 ? 3.168 0.718 -29.482 1.00 55.88 82 GLU A CA 1
ATOM 649 C C . GLU A 1 82 ? 3.224 -0.548 -28.600 1.00 55.88 82 GLU A C 1
ATOM 651 O O . GLU A 1 82 ? 3.848 -1.535 -28.986 1.00 55.88 82 GLU A O 1
ATOM 656 N N . THR A 1 83 ? 2.538 -0.563 -27.451 1.00 60.41 83 THR A N 1
ATOM 657 C CA . THR A 1 83 ? 2.429 -1.711 -26.527 1.00 60.41 83 THR A CA 1
ATOM 658 C C . THR A 1 83 ? 1.063 -1.700 -25.826 1.00 60.41 83 THR A C 1
ATOM 660 O O . THR A 1 83 ? 0.959 -1.245 -24.681 1.00 60.41 83 THR A O 1
ATOM 663 N N . PRO A 1 84 ? 0.003 -2.202 -26.485 1.00 62.53 84 PRO A N 1
ATOM 664 C CA . PRO A 1 84 ? -1.367 -2.161 -25.960 1.00 62.53 84 PRO A CA 1
ATOM 665 C C . PRO A 1 84 ? -1.561 -2.981 -24.671 1.00 62.53 84 PRO A C 1
ATOM 667 O O . PRO A 1 84 ? -2.522 -2.759 -23.937 1.00 62.53 84 PRO A O 1
ATOM 670 N N . ASP A 1 85 ? -0.620 -3.876 -24.363 1.00 72.69 85 ASP A N 1
ATOM 671 C CA . ASP A 1 85 ? -0.640 -4.743 -23.184 1.00 72.69 85 ASP A CA 1
ATOM 672 C C . ASP A 1 85 ? 0.234 -4.235 -22.017 1.00 72.69 85 ASP A C 1
ATOM 674 O O . ASP A 1 85 ? 0.436 -4.964 -21.042 1.00 72.69 85 ASP A O 1
ATOM 678 N N . ASP A 1 86 ? 0.767 -3.004 -22.072 1.00 83.62 86 ASP A N 1
ATOM 679 C CA . ASP A 1 86 ? 1.525 -2.445 -20.942 1.00 83.62 86 ASP A CA 1
ATOM 680 C C . ASP A 1 86 ? 0.607 -2.284 -19.707 1.00 83.62 86 ASP A C 1
ATOM 682 O O . ASP A 1 86 ? -0.355 -1.499 -19.742 1.00 83.62 86 ASP A O 1
ATOM 686 N N . PRO A 1 87 ? 0.891 -2.969 -18.577 1.00 86.25 87 PRO A N 1
ATOM 687 C CA . PRO A 1 87 ? 0.088 -2.857 -17.363 1.00 86.25 87 PRO A CA 1
ATOM 688 C C . PRO A 1 87 ? -0.029 -1.415 -16.851 1.00 86.25 87 PRO A C 1
ATOM 690 O O . PRO A 1 87 ? -1.042 -1.072 -16.239 1.00 86.25 87 PRO A O 1
ATOM 693 N N . ALA A 1 88 ? 0.950 -0.542 -17.110 1.00 86.25 88 ALA A N 1
ATOM 694 C CA . ALA A 1 88 ? 0.862 0.858 -16.705 1.00 86.25 88 ALA A CA 1
ATOM 695 C C . ALA A 1 88 ? -0.188 1.634 -17.523 1.00 86.25 88 ALA A C 1
ATOM 697 O O . ALA A 1 88 ? -0.923 2.453 -16.960 1.00 86.25 88 ALA A O 1
ATOM 698 N N . VAL A 1 89 ? -0.289 1.369 -18.829 1.00 87.88 89 VAL A N 1
ATOM 699 C CA . VAL A 1 89 ? -1.310 1.954 -19.716 1.00 87.88 89 VAL A CA 1
ATOM 700 C C . VAL A 1 89 ? -2.701 1.431 -19.342 1.00 87.88 89 VAL A C 1
ATOM 702 O O . VAL A 1 89 ? -3.642 2.218 -19.186 1.00 87.88 89 VAL A O 1
ATOM 705 N N . LEU A 1 90 ? -2.829 0.124 -19.092 1.00 87.69 90 LEU A N 1
ATOM 706 C CA . LEU A 1 90 ? -4.084 -0.508 -18.659 1.00 87.69 90 LEU A CA 1
ATOM 707 C C . LEU A 1 90 ? -4.586 0.037 -17.308 1.00 87.69 90 LEU A C 1
ATOM 709 O O . LEU A 1 90 ? -5.785 0.255 -17.121 1.00 87.69 90 LEU A O 1
ATOM 713 N N . ALA A 1 91 ? -3.681 0.338 -16.373 1.00 90.19 91 ALA A N 1
ATOM 714 C CA . ALA A 1 91 ? -4.044 0.958 -15.098 1.00 90.19 91 ALA A CA 1
ATOM 715 C C . ALA A 1 91 ? -4.634 2.370 -15.275 1.00 90.19 91 ALA A C 1
ATOM 717 O O . ALA A 1 91 ? -5.656 2.714 -14.664 1.00 90.19 91 ALA A O 1
ATOM 718 N N . ARG A 1 92 ? -4.020 3.192 -16.138 1.00 88.31 92 ARG A N 1
ATOM 719 C CA . ARG A 1 92 ? -4.476 4.566 -16.414 1.00 88.31 92 ARG A CA 1
ATOM 720 C C . ARG A 1 92 ? -5.835 4.579 -17.109 1.00 88.31 92 ARG A C 1
ATOM 722 O O . ARG A 1 92 ? -6.735 5.300 -16.674 1.00 88.31 92 ARG A O 1
ATOM 729 N N . THR A 1 93 ? -6.016 3.748 -18.132 1.00 90.31 93 THR A N 1
ATOM 730 C CA . THR A 1 93 ? -7.287 3.644 -18.870 1.00 90.31 93 THR A CA 1
ATOM 731 C C . THR A 1 93 ? -8.434 3.184 -17.964 1.00 90.31 93 THR A C 1
ATOM 733 O O . THR A 1 93 ? -9.491 3.822 -17.943 1.00 90.31 93 THR A O 1
ATOM 736 N N . ALA A 1 94 ? -8.213 2.167 -17.122 1.00 90.19 94 ALA A N 1
ATOM 737 C CA . ALA A 1 94 ? -9.193 1.710 -16.132 1.00 90.19 94 ALA A CA 1
ATOM 738 C C . ALA A 1 94 ? -9.536 2.788 -15.083 1.00 90.19 94 ALA A C 1
ATOM 740 O O . ALA A 1 94 ? -10.696 2.919 -14.682 1.00 90.19 94 ALA A O 1
ATOM 741 N N . THR A 1 95 ? -8.560 3.608 -14.677 1.00 92.69 95 THR A N 1
ATOM 742 C CA . THR A 1 95 ? -8.779 4.730 -13.745 1.00 92.69 95 THR A CA 1
ATOM 743 C C . THR A 1 95 ? -9.690 5.795 -14.354 1.00 92.69 95 THR A C 1
ATOM 745 O O . THR A 1 95 ? -10.653 6.237 -13.717 1.00 92.69 95 THR A O 1
ATOM 748 N N . VAL A 1 96 ? -9.436 6.187 -15.607 1.00 91.94 96 VAL A N 1
ATOM 749 C CA . VAL A 1 96 ? -10.276 7.169 -16.310 1.00 91.94 96 VAL A CA 1
ATOM 750 C C . VAL A 1 96 ? -11.689 6.618 -16.521 1.00 91.94 96 VAL A C 1
ATOM 752 O O . VAL A 1 96 ? -12.665 7.329 -16.258 1.00 91.94 96 VAL A O 1
ATOM 755 N N . ALA A 1 97 ? -11.814 5.346 -16.910 1.00 90.75 97 ALA A N 1
ATOM 756 C CA . ALA A 1 97 ? -13.100 4.666 -17.054 1.00 90.75 97 ALA A CA 1
ATOM 757 C C . ALA A 1 97 ? -13.877 4.614 -15.723 1.00 90.75 97 ALA A C 1
ATOM 759 O O . ALA A 1 97 ? -15.066 4.940 -15.692 1.00 90.75 97 ALA A O 1
ATOM 760 N N . SER A 1 98 ? -13.208 4.307 -14.603 1.00 91.56 98 SER A N 1
ATOM 761 C CA . SER A 1 98 ? -13.815 4.345 -13.263 1.00 91.56 98 SER A CA 1
ATOM 762 C C . SER A 1 98 ? -14.343 5.743 -12.921 1.00 91.56 98 SER A C 1
ATOM 764 O O . SER A 1 98 ? -15.488 5.891 -12.492 1.00 91.56 98 SER A O 1
ATOM 766 N N . GLY A 1 99 ? -13.563 6.793 -13.195 1.00 90.81 99 GLY A N 1
ATOM 767 C CA . GLY A 1 99 ? -13.987 8.177 -12.972 1.00 90.81 99 GLY A CA 1
ATOM 768 C C . GLY A 1 99 ? -15.175 8.610 -13.841 1.00 90.81 99 GLY A C 1
ATOM 769 O O . GLY A 1 99 ? -15.977 9.450 -13.421 1.00 90.81 99 GLY A O 1
ATOM 770 N N . ARG A 1 100 ? -15.324 8.053 -15.048 1.00 90.38 100 ARG A N 1
ATOM 771 C CA . ARG A 1 100 ? -16.508 8.268 -15.900 1.00 90.38 100 ARG A CA 1
ATOM 772 C C . ARG A 1 100 ? -17.734 7.545 -15.335 1.00 90.38 100 ARG A C 1
ATOM 774 O O . ARG A 1 100 ? -18.774 8.182 -15.168 1.00 90.38 100 ARG A O 1
ATOM 781 N N . ALA A 1 101 ? -17.583 6.284 -14.930 1.00 89.19 101 ALA A N 1
ATOM 782 C CA . ALA A 1 101 ? -18.644 5.511 -14.282 1.00 89.19 101 ALA A CA 1
ATOM 783 C C . ALA A 1 101 ? -19.133 6.172 -12.975 1.00 89.19 101 ALA A C 1
ATOM 785 O O . ALA A 1 101 ? -20.337 6.242 -12.722 1.00 89.19 101 ALA A O 1
ATOM 786 N N . MET A 1 102 ? -18.227 6.761 -12.182 1.00 90.25 102 MET A N 1
ATOM 787 C CA . MET A 1 102 ? -18.596 7.536 -10.987 1.00 90.25 102 MET A CA 1
ATOM 788 C C . MET A 1 102 ? -19.462 8.757 -11.321 1.00 90.25 102 MET A C 1
ATOM 790 O O . MET A 1 102 ? -20.475 8.987 -10.660 1.00 90.25 102 MET A O 1
ATOM 794 N N . ARG A 1 103 ? -19.106 9.530 -12.359 1.00 88.50 103 ARG A N 1
ATOM 795 C CA . ARG A 1 103 ? -19.897 10.703 -12.789 1.00 88.50 103 ARG A CA 1
ATOM 796 C C . ARG A 1 103 ? -21.280 10.309 -13.303 1.00 88.50 103 ARG A C 1
ATOM 798 O O . ARG A 1 103 ? -22.244 11.028 -13.056 1.00 88.50 103 ARG A O 1
ATOM 805 N N . ALA A 1 104 ? -21.384 9.144 -13.937 1.00 88.12 104 ALA A N 1
ATOM 806 C CA . ALA A 1 104 ? -22.646 8.557 -14.373 1.00 88.12 104 ALA A CA 1
ATOM 807 C C . ALA A 1 104 ? -23.454 7.888 -13.239 1.00 88.12 104 ALA A C 1
ATOM 809 O O . ALA A 1 104 ? -24.528 7.350 -13.494 1.00 88.12 104 ALA A O 1
ATOM 810 N N . ARG A 1 105 ? -22.974 7.937 -11.984 1.00 90.50 105 ARG A N 1
ATOM 811 C CA . ARG A 1 105 ? -23.587 7.303 -10.797 1.00 90.50 105 ARG A CA 1
ATOM 812 C C . ARG A 1 105 ? -23.690 5.772 -10.882 1.00 90.50 105 ARG A C 1
ATOM 814 O O . ARG A 1 105 ? -24.483 5.165 -10.162 1.00 90.50 105 ARG A O 1
ATOM 821 N N . ALA A 1 106 ? -22.852 5.145 -11.702 1.00 89.88 106 ALA A N 1
ATOM 822 C CA . ALA A 1 106 ? -22.744 3.699 -11.839 1.00 89.88 106 ALA A CA 1
ATOM 823 C C . ALA A 1 106 ? -21.723 3.127 -10.835 1.00 89.88 106 ALA A C 1
ATOM 825 O O . ALA A 1 106 ? -20.578 2.813 -11.161 1.00 89.88 106 ALA A O 1
ATOM 826 N N . TRP A 1 107 ? -22.122 3.042 -9.563 1.00 88.38 107 TRP A N 1
ATOM 827 C CA . TRP A 1 107 ? -21.210 2.752 -8.445 1.00 88.38 107 TRP A CA 1
ATOM 828 C C . TRP A 1 107 ? -20.568 1.362 -8.478 1.00 88.38 107 TRP A C 1
ATOM 830 O O . TRP A 1 107 ? -19.410 1.206 -8.088 1.00 88.38 107 TRP A O 1
ATOM 840 N N . THR A 1 108 ? -21.309 0.349 -8.926 1.00 92.06 108 THR A N 1
ATOM 841 C CA . THR A 1 108 ? -20.827 -1.034 -9.039 1.00 92.06 108 THR A CA 1
ATOM 842 C C . THR A 1 108 ? -19.726 -1.142 -10.086 1.00 92.06 108 THR A C 1
ATOM 844 O O . THR A 1 108 ? -18.646 -1.646 -9.785 1.00 92.06 108 THR A O 1
ATOM 847 N N . GLU A 1 109 ? -19.963 -0.586 -11.272 1.00 89.06 109 GLU A N 1
ATOM 848 C CA . GLU A 1 109 ? -19.005 -0.561 -12.382 1.00 89.06 109 GLU A CA 1
ATOM 849 C C . GLU A 1 109 ? -17.779 0.296 -12.057 1.00 89.06 109 GLU A C 1
ATOM 851 O O . GLU A 1 109 ? -16.641 -0.113 -12.295 1.00 89.06 109 GLU A O 1
ATOM 856 N N . ALA A 1 110 ? -17.981 1.450 -11.416 1.00 91.50 110 ALA A N 1
ATOM 857 C CA . ALA A 1 110 ? -16.882 2.278 -10.936 1.00 91.50 110 ALA A CA 1
ATOM 858 C C . ALA A 1 110 ? -15.966 1.506 -9.976 1.00 91.50 110 ALA A C 1
ATOM 860 O O . ALA A 1 110 ? -14.740 1.591 -10.093 1.00 91.50 110 ALA A O 1
ATOM 861 N N . ARG A 1 111 ? -16.546 0.724 -9.054 1.00 92.69 111 ARG A N 1
ATOM 862 C CA . ARG A 1 111 ? -15.787 -0.089 -8.095 1.00 92.69 111 ARG A CA 1
ATOM 863 C C . ARG A 1 111 ? -15.025 -1.221 -8.778 1.00 92.69 111 ARG A C 1
ATOM 865 O O . ARG A 1 111 ? -13.873 -1.455 -8.419 1.00 92.69 111 ARG A O 1
ATOM 872 N N . THR A 1 112 ? -15.628 -1.907 -9.747 1.00 93.94 112 THR A N 1
ATOM 873 C CA . THR A 1 112 ? -14.933 -2.965 -10.496 1.00 93.94 112 THR A CA 1
ATOM 874 C C . THR A 1 112 ? -13.776 -2.401 -11.316 1.00 93.94 112 THR A C 1
ATOM 876 O O . THR A 1 112 ? -12.685 -2.964 -11.293 1.00 93.94 112 THR A O 1
ATOM 879 N N . LEU A 1 113 ? -13.974 -1.251 -11.969 1.00 92.94 113 LEU A N 1
ATOM 880 C CA . LEU A 1 113 ? -12.938 -0.582 -12.761 1.00 92.94 113 LEU A CA 1
ATOM 881 C C . LEU A 1 113 ? -11.801 -0.043 -11.884 1.00 92.94 113 LEU A C 1
ATOM 883 O O . LEU A 1 113 ? -10.636 -0.182 -12.242 1.00 92.94 113 LEU A O 1
ATOM 887 N N . ALA A 1 114 ? -12.117 0.498 -10.705 1.00 92.25 114 ALA A N 1
ATOM 888 C CA . ALA A 1 114 ? -11.108 0.909 -9.729 1.00 92.25 114 ALA A CA 1
ATOM 889 C C . ALA A 1 114 ? -10.288 -0.287 -9.213 1.00 92.25 114 ALA A C 1
ATOM 891 O O . ALA A 1 114 ? -9.071 -0.187 -9.083 1.00 92.25 114 ALA A O 1
ATOM 892 N N . GLY A 1 115 ? -10.937 -1.431 -8.968 1.00 93.62 115 GLY A N 1
ATOM 893 C CA . GLY A 1 115 ? -10.244 -2.663 -8.585 1.00 93.62 115 GLY A CA 1
ATOM 894 C C . GLY A 1 115 ? -9.293 -3.175 -9.673 1.00 93.62 115 GLY A C 1
ATOM 895 O O . GLY A 1 115 ? -8.177 -3.587 -9.363 1.00 93.62 115 GLY A O 1
ATOM 896 N N . LEU A 1 116 ? -9.697 -3.098 -10.946 1.00 92.44 116 LEU A N 1
ATOM 897 C CA . LEU A 1 116 ? -8.826 -3.427 -12.080 1.00 92.44 116 LEU A CA 1
ATOM 898 C C . LEU A 1 116 ? -7.641 -2.462 -12.185 1.00 92.44 116 LEU A C 1
ATOM 900 O O . LEU A 1 116 ? -6.507 -2.911 -12.328 1.00 92.44 116 LEU A O 1
ATOM 904 N N . ALA A 1 117 ? -7.880 -1.156 -12.047 1.00 92.56 117 ALA A N 1
ATOM 905 C CA . ALA A 1 117 ? -6.816 -0.156 -12.046 1.00 92.56 117 ALA A CA 1
ATOM 906 C C . ALA A 1 117 ? -5.772 -0.429 -10.951 1.00 92.56 117 ALA A C 1
ATOM 908 O O . ALA A 1 117 ? -4.572 -0.367 -11.211 1.00 92.56 117 ALA A O 1
ATOM 909 N N . GLU A 1 118 ? -6.209 -0.798 -9.744 1.00 92.81 118 GLU A N 1
ATOM 910 C CA . GLU A 1 118 ? -5.310 -1.155 -8.642 1.00 92.81 118 GLU A CA 1
ATOM 911 C C . GLU A 1 118 ? -4.498 -2.426 -8.943 1.00 92.81 118 GLU A C 1
ATOM 913 O O . GLU A 1 118 ? -3.298 -2.480 -8.666 1.00 92.81 118 GLU A O 1
ATOM 918 N N . ALA A 1 119 ? -5.129 -3.449 -9.526 1.00 93.31 119 ALA A N 1
ATOM 919 C CA . ALA A 1 119 ? -4.445 -4.682 -9.909 1.00 93.31 119 ALA A CA 1
ATOM 920 C C . ALA A 1 119 ? -3.367 -4.427 -10.976 1.00 93.31 119 ALA A C 1
ATOM 922 O O . ALA A 1 119 ? -2.239 -4.904 -10.833 1.00 93.31 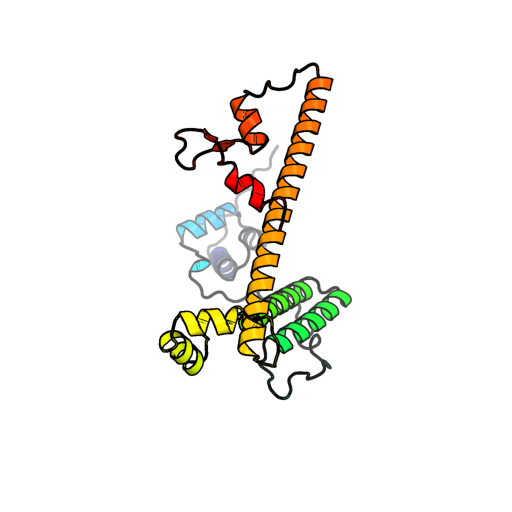119 ALA A O 1
ATOM 923 N N . TYR A 1 120 ? -3.684 -3.626 -11.996 1.00 90.88 120 TYR A N 1
ATOM 924 C CA . TYR A 1 120 ? -2.726 -3.244 -13.031 1.00 90.88 120 TYR A CA 1
ATOM 925 C C . TYR A 1 120 ? -1.619 -2.334 -12.498 1.00 90.88 120 TYR A C 1
ATOM 927 O O . TYR A 1 120 ? -0.463 -2.535 -12.855 1.00 90.88 120 TYR A O 1
ATOM 935 N N . HIS A 1 121 ? -1.918 -1.415 -11.574 1.00 88.81 121 HIS A N 1
ATOM 936 C CA . HIS A 1 121 ? -0.885 -0.632 -10.894 1.00 88.81 121 HIS A CA 1
ATOM 937 C C . HIS A 1 121 ? 0.090 -1.523 -10.127 1.00 88.81 121 HIS A C 1
ATOM 939 O O . HIS A 1 121 ? 1.295 -1.352 -10.269 1.00 88.81 121 HIS A O 1
ATOM 945 N N . LYS A 1 122 ? -0.395 -2.518 -9.377 1.00 87.25 122 LYS A N 1
ATOM 946 C CA . LYS A 1 122 ? 0.483 -3.474 -8.679 1.00 87.25 122 LYS A CA 1
ATOM 947 C C . LYS A 1 122 ? 1.331 -4.294 -9.647 1.00 87.25 122 LYS A C 1
ATOM 949 O O . LYS A 1 122 ? 2.488 -4.583 -9.353 1.00 87.25 122 LYS A O 1
ATOM 954 N N . LEU A 1 123 ? 0.765 -4.677 -10.792 1.00 86.06 123 LEU A N 1
ATOM 955 C CA . LEU A 1 123 ? 1.503 -5.398 -11.823 1.00 86.06 123 LEU A CA 1
ATOM 956 C C . LEU A 1 123 ? 2.579 -4.512 -12.463 1.00 86.06 123 LEU A C 1
ATOM 958 O O . LEU A 1 123 ? 3.708 -4.964 -12.611 1.00 86.06 123 LEU A O 1
ATOM 962 N N . ALA A 1 124 ? 2.262 -3.251 -12.760 1.00 84.38 124 ALA A N 1
ATOM 963 C CA . ALA A 1 124 ? 3.208 -2.269 -13.280 1.00 84.38 124 ALA A CA 1
ATOM 964 C C . ALA A 1 124 ? 4.325 -1.964 -12.271 1.00 84.38 124 ALA A C 1
ATOM 966 O O . ALA A 1 124 ? 5.495 -1.962 -12.631 1.00 84.38 124 ALA A O 1
ATOM 967 N N . GLU A 1 125 ? 3.995 -1.798 -10.989 1.00 78.81 125 GLU A N 1
ATOM 968 C CA . GLU A 1 125 ? 4.984 -1.612 -9.920 1.00 78.81 125 GLU A CA 1
ATOM 969 C C . GLU A 1 125 ? 5.900 -2.830 -9.740 1.00 78.81 125 GLU A C 1
ATOM 971 O O . GLU A 1 125 ? 7.057 -2.669 -9.359 1.00 78.81 125 GLU A O 1
ATOM 976 N N . ARG A 1 126 ? 5.393 -4.041 -10.005 1.00 75.19 126 ARG A N 1
ATOM 977 C CA . ARG A 1 126 ? 6.187 -5.277 -10.006 1.00 75.19 126 ARG A CA 1
ATOM 978 C C . ARG A 1 126 ? 7.002 -5.446 -11.288 1.00 75.19 126 ARG A C 1
ATOM 980 O O . ARG A 1 126 ? 8.014 -6.134 -11.256 1.00 75.19 126 ARG A O 1
ATOM 987 N N . ALA A 1 127 ? 6.552 -4.886 -12.403 1.00 69.56 127 ALA A N 1
ATOM 988 C CA . ALA A 1 127 ? 7.276 -4.905 -13.668 1.00 69.56 127 ALA A CA 1
ATOM 989 C C . ALA A 1 127 ? 8.354 -3.812 -13.732 1.00 69.56 127 ALA A C 1
ATOM 991 O O . ALA A 1 127 ? 9.307 -3.969 -14.486 1.00 69.56 127 ALA A O 1
ATOM 992 N N . ASP A 1 128 ? 8.231 -2.748 -12.929 1.00 66.88 128 ASP A N 1
ATOM 993 C CA . ASP A 1 128 ? 9.182 -1.640 -12.869 1.00 66.88 128 ASP A CA 1
ATOM 994 C C . ASP A 1 128 ? 10.574 -2.118 -12.391 1.00 66.88 128 ASP A C 1
ATOM 996 O O . ASP A 1 128 ? 10.764 -2.432 -11.204 1.00 66.88 128 ASP A O 1
ATOM 1000 N N . PRO A 1 129 ? 11.580 -2.153 -13.287 1.00 59.59 129 PRO A N 1
ATOM 1001 C CA . PRO A 1 129 ? 12.927 -2.590 -12.941 1.00 59.59 129 PRO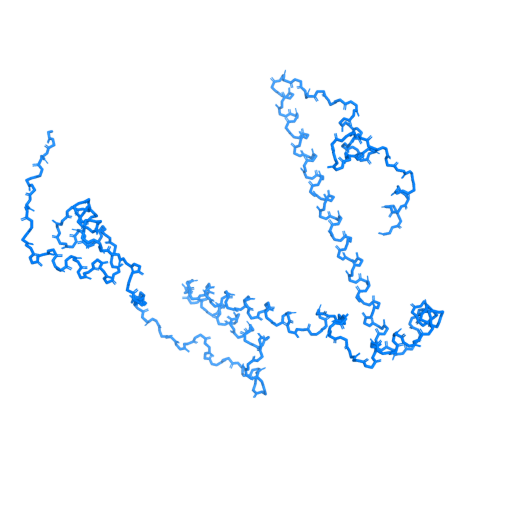 A CA 1
ATOM 1002 C C . PRO A 1 129 ? 13.616 -1.629 -11.959 1.00 59.59 129 PRO A C 1
ATOM 1004 O O . PRO A 1 129 ? 14.485 -2.062 -11.199 1.00 59.59 129 PRO A O 1
ATOM 1007 N N . ALA A 1 130 ? 13.212 -0.352 -11.900 1.00 59.72 130 ALA A N 1
ATOM 1008 C CA . ALA A 1 130 ? 13.774 0.618 -10.961 1.00 59.72 130 ALA A CA 1
ATOM 1009 C C . ALA A 1 130 ? 13.327 0.352 -9.512 1.00 59.72 130 ALA A C 1
ATOM 1011 O O . ALA A 1 130 ? 14.093 0.597 -8.576 1.00 59.72 130 ALA A O 1
ATOM 1012 N N . ARG A 1 131 ? 12.115 -0.191 -9.309 1.00 54.91 131 ARG A N 1
ATOM 1013 C CA . ARG A 1 131 ? 11.605 -0.598 -7.984 1.00 54.91 131 ARG A CA 1
ATOM 1014 C C . ARG A 1 131 ? 12.014 -2.005 -7.575 1.00 54.91 131 ARG A C 1
ATOM 1016 O O . ARG A 1 131 ? 12.275 -2.215 -6.387 1.00 54.91 131 ARG A O 1
ATOM 1023 N N . ASN A 1 132 ? 12.084 -2.942 -8.521 1.00 58.47 132 ASN A N 1
ATOM 1024 C CA . ASN A 1 132 ? 12.614 -4.277 -8.240 1.00 58.47 132 ASN A CA 1
ATOM 1025 C C . ASN A 1 132 ? 14.110 -4.255 -7.931 1.00 58.47 132 ASN A C 1
ATOM 1027 O O . ASN A 1 132 ? 14.591 -5.185 -7.296 1.00 58.47 132 ASN A O 1
ATOM 1031 N N . GLY A 1 133 ? 14.819 -3.183 -8.294 1.00 54.75 133 GLY A N 1
ATOM 1032 C CA . GLY A 1 133 ? 16.232 -3.013 -7.997 1.00 54.75 133 GLY A CA 1
ATOM 1033 C C . GLY A 1 133 ? 17.104 -4.080 -8.663 1.00 54.75 133 GLY A C 1
ATOM 1034 O O . GLY A 1 133 ? 16.648 -5.115 -9.153 1.00 54.75 133 GLY A O 1
ATOM 1035 N N . LEU A 1 134 ? 18.411 -3.836 -8.666 1.00 59.00 134 LEU A N 1
ATOM 1036 C CA . LEU A 1 134 ? 19.367 -4.910 -8.889 1.00 59.00 134 LEU A CA 1
ATOM 1037 C C . LEU A 1 134 ? 19.267 -5.894 -7.718 1.00 59.00 134 LEU A C 1
ATOM 1039 O O . LEU A 1 134 ? 19.807 -5.651 -6.639 1.00 59.00 134 LEU A O 1
ATOM 1043 N N . THR A 1 135 ? 18.543 -6.989 -7.916 1.00 59.53 135 THR A N 1
ATOM 1044 C CA . THR A 1 135 ? 18.617 -8.163 -7.043 1.00 59.53 135 THR A CA 1
ATOM 1045 C C . THR A 1 135 ? 19.671 -9.111 -7.599 1.00 59.53 135 THR A C 1
ATOM 1047 O O . THR A 1 135 ? 20.033 -9.011 -8.767 1.00 59.53 135 THR A O 1
ATOM 1050 N N . ALA A 1 136 ? 20.166 -10.054 -6.796 1.00 59.19 136 ALA A N 1
ATOM 1051 C CA . ALA A 1 136 ? 21.131 -11.040 -7.288 1.00 59.19 136 ALA A CA 1
ATOM 1052 C C . ALA A 1 136 ? 20.592 -11.855 -8.485 1.00 59.19 136 ALA A C 1
ATOM 1054 O O . ALA A 1 136 ? 21.373 -12.306 -9.313 1.00 59.19 136 ALA A O 1
ATOM 1055 N N . GLU A 1 137 ? 19.267 -12.005 -8.592 1.00 55.78 137 GLU A N 1
ATOM 1056 C CA . GLU A 1 137 ? 18.588 -12.743 -9.665 1.00 55.78 137 GLU A CA 1
ATOM 1057 C C . GLU A 1 137 ? 18.315 -11.888 -10.913 1.00 55.78 137 GLU A C 1
ATOM 1059 O O . GLU A 1 137 ? 18.169 -12.426 -12.007 1.00 55.78 137 GLU A O 1
ATOM 1064 N N . THR A 1 138 ? 18.247 -10.561 -10.764 1.00 59.06 138 THR A N 1
ATOM 1065 C CA . THR A 1 138 ? 17.932 -9.612 -11.850 1.00 59.06 138 THR A CA 1
ATOM 1066 C C . THR A 1 138 ? 19.125 -8.760 -12.275 1.00 59.06 138 THR A C 1
ATOM 1068 O O . THR A 1 138 ? 19.011 -7.944 -13.189 1.00 59.06 138 THR A O 1
ATOM 1071 N N . ALA A 1 139 ? 20.271 -8.924 -11.614 1.00 67.62 139 ALA A N 1
ATOM 1072 C CA . ALA A 1 139 ? 21.496 -8.224 -11.950 1.00 67.62 139 ALA A CA 1
ATOM 1073 C C . ALA A 1 139 ? 22.076 -8.737 -13.283 1.00 67.62 139 ALA A C 1
ATOM 1075 O O . ALA A 1 139 ? 22.071 -9.946 -13.527 1.00 67.62 139 ALA A O 1
ATOM 1076 N N . PRO A 1 140 ? 22.626 -7.850 -14.135 1.00 74.00 140 PRO A N 1
ATOM 1077 C CA . PRO A 1 140 ? 23.380 -8.265 -15.313 1.00 74.00 140 PRO A CA 1
ATOM 1078 C C . PRO A 1 140 ? 24.507 -9.224 -14.917 1.00 74.00 140 PRO A C 1
ATOM 1080 O O . PRO A 1 140 ? 25.255 -8.945 -13.979 1.00 74.00 140 PRO A O 1
ATOM 1083 N N . LEU A 1 141 ? 24.647 -10.339 -15.638 1.00 74.38 141 LEU A N 1
ATOM 1084 C CA . LEU A 1 141 ? 25.644 -11.369 -15.321 1.00 74.38 141 LEU A CA 1
ATOM 1085 C C . LEU A 1 141 ? 27.077 -10.826 -15.328 1.00 74.38 141 LEU A C 1
ATOM 1087 O O . LEU A 1 141 ? 27.883 -11.252 -14.510 1.00 74.38 141 LEU A O 1
ATOM 1091 N N . GLU A 1 142 ? 27.372 -9.857 -16.196 1.00 69.94 142 GLU A N 1
ATOM 1092 C CA . GLU A 1 142 ? 28.664 -9.160 -16.233 1.00 69.94 142 GLU A CA 1
ATOM 1093 C C . GLU A 1 142 ? 28.957 -8.440 -14.912 1.00 69.94 142 GLU A C 1
ATOM 1095 O O . GLU A 1 142 ? 30.041 -8.581 -14.360 1.00 69.94 142 GLU A O 1
ATOM 1100 N N . LEU A 1 143 ? 27.963 -7.763 -14.330 1.00 67.44 143 LEU A N 1
ATOM 1101 C CA . LEU A 1 143 ? 28.118 -7.092 -13.041 1.00 67.44 143 LEU A CA 1
ATOM 1102 C C . LEU A 1 143 ? 28.317 -8.094 -11.895 1.00 67.44 143 LEU A C 1
ATOM 1104 O O . LEU A 1 143 ? 29.115 -7.851 -10.992 1.00 67.44 143 LEU A O 1
ATOM 1108 N N . VAL A 1 144 ? 27.587 -9.213 -11.913 1.00 74.25 144 VAL A N 1
ATOM 1109 C CA . VAL A 1 144 ? 27.749 -10.277 -10.908 1.00 74.25 144 VAL A CA 1
ATOM 1110 C C . VAL A 1 144 ? 29.146 -10.892 -11.007 1.00 74.25 144 VAL A C 1
ATOM 1112 O O . VAL A 1 144 ? 29.799 -11.100 -9.985 1.00 74.25 144 VAL A O 1
ATOM 1115 N N . LEU A 1 145 ? 29.621 -11.144 -12.228 1.00 74.50 145 LEU A N 1
ATOM 1116 C CA . LEU A 1 145 ? 30.958 -11.664 -12.488 1.00 74.50 145 LEU A CA 1
ATOM 1117 C C . LEU A 1 145 ? 32.040 -10.682 -12.028 1.00 74.50 145 LEU A C 1
ATOM 1119 O O . LEU A 1 145 ? 32.967 -11.094 -11.333 1.00 74.50 145 LEU A O 1
ATOM 1123 N N . ASP A 1 146 ? 31.899 -9.395 -12.335 1.00 69.19 146 ASP A N 1
ATOM 1124 C CA . ASP A 1 146 ? 32.813 -8.350 -11.870 1.00 69.19 146 ASP A CA 1
ATOM 1125 C C . ASP A 1 146 ? 32.884 -8.319 -10.337 1.00 69.19 146 ASP A C 1
ATOM 1127 O O . ASP A 1 146 ? 33.969 -8.345 -9.766 1.00 69.19 146 ASP A O 1
ATOM 1131 N N . ILE A 1 147 ? 31.742 -8.359 -9.642 1.00 69.38 147 ILE A N 1
ATOM 1132 C CA . ILE A 1 147 ? 31.708 -8.382 -8.169 1.00 69.38 147 ILE A CA 1
ATOM 1133 C C . ILE A 1 147 ? 32.420 -9.619 -7.599 1.00 69.38 147 ILE A C 1
ATOM 1135 O O . ILE A 1 147 ? 33.117 -9.510 -6.593 1.00 69.38 147 ILE A O 1
ATOM 1139 N N . LEU A 1 148 ? 32.235 -10.792 -8.210 1.00 73.25 148 LEU A N 1
ATOM 1140 C CA . LEU A 1 148 ? 32.811 -12.049 -7.715 1.00 73.25 148 LEU A CA 1
ATOM 1141 C C . LEU A 1 148 ? 34.306 -12.195 -8.019 1.00 73.25 148 LEU A C 1
ATOM 1143 O O . LEU A 1 148 ? 35.004 -12.913 -7.304 1.00 73.25 148 LEU A O 1
ATOM 1147 N N . THR A 1 149 ? 34.787 -11.552 -9.082 1.00 76.12 149 THR A N 1
ATOM 1148 C CA . THR A 1 149 ? 36.183 -11.634 -9.533 1.00 76.12 149 THR A CA 1
ATOM 1149 C C . THR A 1 149 ? 37.046 -10.462 -9.062 1.00 76.12 149 THR A C 1
ATOM 1151 O O . THR A 1 149 ? 38.273 -10.571 -9.085 1.00 76.12 149 THR A O 1
ATOM 1154 N N . MET A 1 150 ? 36.441 -9.360 -8.605 1.00 67.88 150 MET A N 1
ATOM 1155 C CA . MET A 1 150 ? 37.163 -8.212 -8.056 1.00 67.88 150 MET A CA 1
ATOM 1156 C C . MET A 1 150 ? 37.680 -8.479 -6.636 1.00 67.88 150 MET A C 1
ATOM 1158 O O . MET A 1 150 ? 37.002 -9.058 -5.789 1.00 67.88 150 MET A O 1
ATOM 1162 N N . ASP A 1 151 ? 38.888 -7.984 -6.357 1.00 72.25 151 ASP A N 1
ATOM 1163 C CA . ASP A 1 151 ? 39.466 -7.992 -5.014 1.00 72.25 151 ASP A CA 1
ATOM 1164 C C . ASP A 1 151 ? 38.615 -7.145 -4.047 1.00 72.25 151 ASP A C 1
ATOM 1166 O O . ASP A 1 151 ? 38.155 -6.049 -4.381 1.00 72.25 151 ASP A O 1
ATOM 1170 N N . ARG A 1 152 ? 38.431 -7.637 -2.818 1.00 58.25 152 ARG A N 1
ATOM 1171 C CA . ARG A 1 152 ? 37.606 -7.012 -1.774 1.00 58.25 152 ARG A CA 1
ATOM 1172 C C . ARG A 1 152 ? 38.056 -5.584 -1.461 1.00 58.25 152 ARG A C 1
ATOM 1174 O O . ARG A 1 152 ? 37.214 -4.722 -1.222 1.00 58.25 152 ARG A O 1
ATOM 1181 N N . ILE A 1 153 ? 39.362 -5.327 -1.503 1.00 62.00 153 ILE A N 1
ATOM 1182 C CA . ILE A 1 153 ? 39.938 -3.993 -1.275 1.00 62.00 153 ILE A CA 1
ATOM 1183 C C . ILE A 1 153 ? 39.560 -3.036 -2.418 1.00 62.00 153 ILE A C 1
ATOM 1185 O O . ILE A 1 153 ? 39.198 -1.886 -2.173 1.00 62.00 153 ILE A O 1
ATOM 1189 N N . ALA A 1 154 ? 39.566 -3.520 -3.663 1.00 64.00 154 ALA A N 1
ATOM 1190 C CA . ALA A 1 154 ? 39.153 -2.742 -4.831 1.00 64.00 154 ALA A CA 1
ATOM 1191 C C . ALA A 1 154 ? 37.638 -2.464 -4.838 1.00 64.00 154 ALA A C 1
ATOM 1193 O O . ALA A 1 154 ? 37.201 -1.393 -5.262 1.00 64.00 154 ALA A O 1
ATOM 1194 N N . LEU A 1 155 ? 36.838 -3.403 -4.326 1.00 63.94 155 LEU A N 1
ATOM 1195 C CA . LEU A 1 155 ? 35.395 -3.251 -4.132 1.00 63.94 155 LEU A CA 1
ATOM 1196 C C . LEU A 1 155 ? 35.094 -2.169 -3.084 1.00 63.94 155 LEU A C 1
ATOM 1198 O O . LEU A 1 155 ? 34.294 -1.266 -3.335 1.00 63.94 155 LEU A O 1
ATOM 1202 N N . GLU A 1 156 ? 35.778 -2.209 -1.939 1.00 63.44 156 GLU A N 1
ATOM 1203 C CA . GLU A 1 156 ? 35.638 -1.184 -0.902 1.00 63.44 156 GLU A CA 1
ATOM 1204 C C . GLU A 1 156 ? 36.047 0.208 -1.422 1.00 63.44 156 GLU A C 1
ATOM 1206 O O . GLU A 1 156 ? 35.253 1.137 -1.284 1.00 63.44 156 GLU A O 1
ATOM 1211 N N . ASP A 1 157 ? 37.180 0.371 -2.121 1.00 64.88 157 ASP A N 1
ATOM 1212 C CA . ASP A 1 157 ? 37.590 1.684 -2.671 1.00 64.88 157 ASP A CA 1
ATOM 1213 C C . ASP A 1 157 ? 36.613 2.204 -3.752 1.00 64.88 157 ASP A C 1
ATOM 1215 O O . ASP A 1 157 ? 36.260 3.392 -3.773 1.00 64.88 157 ASP A O 1
ATOM 1219 N N . ARG A 1 158 ? 36.070 1.312 -4.599 1.00 63.16 158 ARG A N 1
ATOM 1220 C CA . ARG A 1 158 ? 35.094 1.671 -5.646 1.00 63.16 158 ARG A CA 1
ATOM 1221 C C . ARG A 1 158 ? 33.771 2.179 -5.069 1.00 63.16 158 ARG A C 1
ATOM 1223 O O . ARG A 1 158 ? 33.223 3.147 -5.601 1.00 63.16 158 ARG A O 1
ATOM 1230 N N . PHE A 1 159 ? 33.259 1.584 -3.990 1.00 62.88 159 PHE A N 1
ATOM 1231 C CA . PHE A 1 159 ? 31.970 1.967 -3.385 1.00 62.88 159 PHE A CA 1
ATOM 1232 C C . PHE A 1 159 ? 32.085 2.957 -2.210 1.00 62.88 159 PHE A C 1
ATOM 1234 O O . PHE A 1 159 ? 31.065 3.507 -1.782 1.00 62.88 159 PHE A O 1
ATOM 1241 N N . TRP A 1 160 ? 33.295 3.218 -1.701 1.00 60.00 160 TRP A N 1
ATOM 1242 C CA . TRP A 1 160 ? 33.547 4.157 -0.600 1.00 60.00 160 TRP A CA 1
ATOM 1243 C C . TRP A 1 160 ? 33.705 5.617 -1.054 1.00 60.00 160 TRP A C 1
ATOM 1245 O O . TRP A 1 160 ? 33.268 6.527 -0.345 1.00 60.00 160 TRP A O 1
ATOM 1255 N N . ARG A 1 161 ? 34.271 5.881 -2.244 1.00 58.22 161 ARG A N 1
ATOM 1256 C CA . ARG A 1 161 ? 34.388 7.263 -2.756 1.00 58.22 161 ARG A CA 1
ATOM 1257 C C . ARG A 1 161 ? 33.012 7.851 -3.083 1.00 58.22 161 ARG A C 1
ATOM 1259 O O . ARG A 1 161 ? 32.213 7.198 -3.753 1.00 58.22 161 ARG A O 1
ATOM 1266 N N . LYS A 1 162 ? 32.746 9.093 -2.652 1.00 54.84 162 LYS A N 1
ATOM 1267 C CA . LYS A 1 162 ? 31.572 9.878 -3.089 1.00 54.84 162 LYS A CA 1
ATOM 1268 C C . LYS A 1 162 ? 31.517 9.935 -4.629 1.00 54.84 162 LYS A C 1
ATOM 1270 O O . LYS A 1 162 ? 32.561 9.761 -5.256 1.00 54.84 162 LYS A O 1
ATOM 1275 N N . PRO A 1 163 ? 30.320 10.074 -5.231 1.00 53.16 163 PRO A N 1
ATOM 1276 C CA . PRO A 1 163 ? 30.137 9.939 -6.671 1.00 53.16 163 PRO A CA 1
ATOM 1277 C C . PRO A 1 163 ? 30.723 11.154 -7.388 1.00 53.16 163 PRO A C 1
ATOM 1279 O O . PRO A 1 163 ? 30.004 12.086 -7.728 1.00 53.16 163 PRO A O 1
ATOM 1282 N N . ASP A 1 164 ? 32.028 11.127 -7.603 1.00 58.31 164 ASP A N 1
ATOM 1283 C CA . ASP A 1 164 ? 32.659 11.925 -8.633 1.00 58.31 164 ASP A CA 1
ATOM 1284 C C . ASP A 1 164 ? 32.742 11.009 -9.865 1.00 58.31 164 ASP A C 1
ATOM 1286 O O . ASP A 1 164 ? 33.397 9.969 -9.836 1.00 58.31 164 ASP A O 1
ATOM 1290 N N . GLU A 1 165 ? 31.976 11.387 -10.890 1.00 57.50 165 GLU A N 1
ATOM 1291 C CA . GLU A 1 165 ? 31.765 10.742 -12.198 1.00 57.50 165 GLU A CA 1
ATOM 1292 C C . GLU A 1 165 ? 30.745 9.589 -12.342 1.00 57.50 165 GLU A C 1
ATOM 1294 O O . GLU A 1 165 ? 30.389 8.848 -11.426 1.00 57.50 165 GLU A O 1
ATOM 1299 N N . VAL A 1 166 ? 30.199 9.553 -13.562 1.00 59.47 166 VAL A N 1
ATOM 1300 C CA . VAL A 1 166 ? 28.911 9.013 -14.023 1.00 59.47 166 VAL A CA 1
ATOM 1301 C C . VAL A 1 166 ? 28.919 7.478 -14.104 1.00 59.47 166 VAL A C 1
ATOM 1303 O O . VAL A 1 166 ? 28.851 6.910 -15.188 1.00 59.47 166 VAL A O 1
ATOM 1306 N N . ASP A 1 167 ? 29.005 6.783 -12.967 1.00 66.88 167 ASP A N 1
ATOM 1307 C CA . ASP A 1 167 ? 28.748 5.333 -12.917 1.00 66.88 167 ASP A CA 1
ATOM 1308 C C . ASP A 1 167 ? 27.260 5.082 -12.568 1.00 66.88 167 ASP A C 1
ATOM 1310 O O . ASP A 1 167 ? 26.852 5.267 -11.410 1.00 66.88 167 ASP A O 1
ATOM 1314 N N . PRO A 1 168 ? 26.420 4.673 -13.545 1.00 65.44 168 PRO A N 1
ATOM 1315 C CA . PRO A 1 168 ? 24.991 4.452 -13.323 1.00 65.44 168 PRO A CA 1
ATOM 1316 C C . PRO A 1 168 ? 24.717 3.327 -12.315 1.00 65.44 168 PRO A C 1
ATOM 1318 O O . PRO A 1 168 ? 23.720 3.381 -11.592 1.00 65.44 168 PRO A O 1
ATOM 1321 N N . VAL A 1 169 ? 25.613 2.342 -12.197 1.00 67.38 169 VAL A N 1
ATOM 1322 C CA . VAL A 1 169 ? 25.477 1.235 -11.240 1.00 67.38 169 VAL A CA 1
ATOM 1323 C C . VAL A 1 169 ? 25.723 1.736 -9.820 1.00 67.38 169 VAL A C 1
ATOM 1325 O O . VAL A 1 169 ? 24.970 1.419 -8.895 1.00 67.38 169 VAL A O 1
ATOM 1328 N N . LYS A 1 170 ? 26.736 2.586 -9.636 1.00 68.44 170 LYS A N 1
ATOM 1329 C CA . LYS A 1 170 ? 27.040 3.193 -8.335 1.00 68.44 170 LYS A CA 1
ATOM 1330 C C . LYS A 1 170 ? 25.934 4.153 -7.887 1.00 68.44 170 LYS A C 1
ATOM 1332 O O . LYS A 1 170 ? 25.545 4.134 -6.716 1.00 68.44 170 LYS A O 1
ATOM 1337 N N . ALA A 1 171 ? 25.378 4.937 -8.812 1.00 67.44 171 ALA A N 1
ATOM 1338 C CA . ALA A 1 171 ? 24.219 5.787 -8.544 1.00 67.44 171 ALA A CA 1
ATOM 1339 C C . ALA A 1 171 ? 23.001 4.962 -8.086 1.00 67.44 171 ALA A C 1
ATOM 1341 O O . ALA A 1 171 ? 22.392 5.291 -7.063 1.00 67.44 171 AL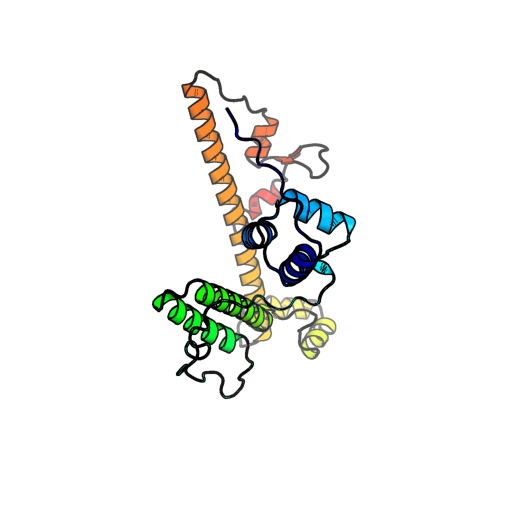A A O 1
ATOM 1342 N N . ALA A 1 172 ? 22.703 3.853 -8.774 1.00 65.56 172 ALA A N 1
ATOM 1343 C CA . ALA A 1 172 ? 21.626 2.937 -8.401 1.00 65.56 172 ALA A CA 1
ATOM 1344 C C . ALA A 1 172 ? 21.849 2.299 -7.016 1.00 65.56 172 ALA A C 1
ATOM 1346 O O . ALA A 1 172 ? 20.925 2.254 -6.202 1.00 65.56 172 ALA A O 1
ATOM 1347 N N . TYR A 1 173 ? 23.077 1.873 -6.698 1.00 72.25 173 TYR A N 1
ATOM 1348 C CA . TYR A 1 173 ? 23.422 1.323 -5.382 1.00 72.25 173 TYR A CA 1
ATOM 1349 C C . TYR A 1 173 ? 23.219 2.335 -4.245 1.00 72.25 173 TYR A C 1
ATOM 1351 O O . TYR A 1 173 ? 22.611 2.017 -3.217 1.00 72.25 173 TYR A O 1
ATOM 1359 N N . HIS A 1 174 ? 23.702 3.569 -4.410 1.00 69.88 174 HIS A N 1
ATOM 1360 C CA . HIS A 1 174 ? 23.526 4.600 -3.387 1.00 69.88 174 HIS A CA 1
ATOM 1361 C C . HIS A 1 174 ? 22.064 5.018 -3.240 1.00 69.88 174 HIS A C 1
ATOM 1363 O O . HIS A 1 174 ? 21.627 5.259 -2.114 1.00 69.88 174 HIS A O 1
ATOM 1369 N N . GLU A 1 175 ? 21.297 5.060 -4.329 1.00 73.06 175 GLU A N 1
ATOM 1370 C CA . GLU A 1 175 ? 19.860 5.318 -4.271 1.00 73.06 175 GLU A CA 1
ATOM 1371 C C . GLU A 1 175 ? 19.116 4.206 -3.527 1.00 73.06 175 GLU A C 1
ATOM 1373 O O . GLU A 1 175 ? 18.376 4.492 -2.586 1.00 73.06 175 GLU A O 1
ATOM 1378 N N . TRP A 1 176 ? 19.399 2.938 -3.833 1.00 75.75 176 TRP A N 1
ATOM 1379 C CA . TRP A 1 176 ? 18.872 1.801 -3.076 1.00 75.75 176 TRP A CA 1
ATOM 1380 C C . TRP A 1 176 ? 19.223 1.892 -1.581 1.00 75.75 176 TRP A C 1
ATOM 1382 O O . TRP A 1 176 ? 18.355 1.730 -0.717 1.00 75.75 176 TRP A O 1
ATOM 1392 N N . ARG A 1 177 ? 20.476 2.234 -1.249 1.00 73.00 177 ARG A N 1
ATOM 1393 C CA . ARG A 1 177 ? 20.929 2.404 0.142 1.00 73.00 177 ARG A CA 1
ATOM 1394 C C . ARG A 1 177 ? 20.204 3.561 0.842 1.00 73.00 177 ARG A C 1
ATOM 1396 O O . ARG A 1 177 ? 19.807 3.408 2.003 1.00 73.00 177 ARG A O 1
ATOM 1403 N N . ARG A 1 178 ? 20.002 4.693 0.154 1.00 71.94 178 ARG A N 1
ATOM 1404 C CA . ARG A 1 178 ? 19.222 5.843 0.651 1.00 71.94 178 ARG A CA 1
ATOM 1405 C C . ARG A 1 178 ? 17.773 5.447 0.908 1.00 71.94 178 ARG A C 1
ATOM 1407 O O . ARG A 1 178 ? 17.281 5.670 2.012 1.00 71.94 178 ARG A O 1
ATOM 1414 N N . GLN A 1 179 ? 17.121 4.795 -0.050 1.00 71.50 179 GLN A N 1
ATOM 1415 C CA . GLN A 1 179 ? 15.744 4.318 0.093 1.00 71.50 179 GLN A CA 1
ATOM 1416 C C . GLN A 1 179 ? 15.599 3.315 1.240 1.00 71.50 179 GLN A C 1
ATOM 1418 O O . GLN A 1 179 ? 14.651 3.408 2.019 1.00 71.50 179 GLN A O 1
ATOM 1423 N N . GLY A 1 180 ? 16.551 2.393 1.405 1.00 70.25 180 GLY A N 1
ATOM 1424 C CA . GLY A 1 180 ? 16.584 1.475 2.543 1.00 70.25 180 GLY A CA 1
ATOM 1425 C C . GLY A 1 180 ? 16.688 2.204 3.887 1.00 70.25 180 GLY A C 1
ATOM 1426 O O . GLY A 1 180 ? 16.001 1.838 4.842 1.00 70.25 180 GLY A O 1
ATOM 1427 N N . SER A 1 181 ? 17.495 3.267 3.958 1.00 73.06 181 SER A N 1
ATOM 1428 C CA . SER A 1 181 ? 17.584 4.126 5.146 1.00 73.06 181 SER A CA 1
ATOM 1429 C C . SER A 1 181 ? 16.267 4.856 5.430 1.00 73.06 181 SER A C 1
ATOM 1431 O O . SER A 1 181 ? 15.756 4.795 6.548 1.00 73.06 181 SER A O 1
ATOM 1433 N N . LEU A 1 182 ? 15.657 5.459 4.404 1.00 74.75 182 LEU A N 1
ATOM 1434 C CA . LEU A 1 182 ? 14.369 6.149 4.520 1.00 74.75 182 LEU A CA 1
ATOM 1435 C C . LEU A 1 182 ? 13.245 5.205 4.962 1.00 74.75 182 LEU A C 1
ATOM 1437 O O . LEU A 1 182 ? 12.462 5.563 5.836 1.00 74.75 182 LEU A O 1
ATOM 1441 N N . ARG A 1 183 ? 13.190 3.978 4.425 1.00 72.62 183 ARG A N 1
ATOM 1442 C CA . ARG A 1 183 ? 12.219 2.952 4.850 1.00 72.62 183 ARG A CA 1
ATOM 1443 C C . ARG A 1 183 ? 12.383 2.594 6.327 1.00 72.62 183 ARG A C 1
ATOM 1445 O O . ARG A 1 183 ? 11.384 2.483 7.033 1.00 72.62 183 ARG A O 1
ATOM 1452 N N . ARG A 1 184 ? 13.625 2.439 6.806 1.00 73.62 184 ARG A N 1
ATOM 1453 C CA . ARG A 1 184 ? 13.905 2.183 8.230 1.00 73.62 184 ARG A CA 1
ATOM 1454 C C . ARG A 1 184 ? 13.465 3.351 9.110 1.00 73.62 184 ARG A C 1
ATOM 1456 O O . ARG A 1 184 ? 12.768 3.114 10.091 1.00 73.62 184 ARG A O 1
ATOM 1463 N N . ARG A 1 185 ? 13.792 4.592 8.733 1.00 75.88 185 ARG A N 1
ATOM 1464 C CA . ARG A 1 185 ? 13.349 5.794 9.461 1.00 75.88 185 ARG A CA 1
ATOM 1465 C C . ARG A 1 185 ? 11.829 5.912 9.498 1.00 75.88 185 ARG A C 1
ATOM 1467 O O . ARG A 1 185 ? 11.266 6.051 10.574 1.00 75.88 185 ARG A O 1
ATOM 1474 N N . ALA A 1 186 ? 11.157 5.742 8.360 1.00 74.56 186 ALA A N 1
ATOM 1475 C CA . ALA A 1 186 ? 9.696 5.761 8.286 1.00 74.56 186 ALA A CA 1
ATOM 1476 C C . ALA A 1 186 ? 9.055 4.683 9.180 1.00 74.56 186 ALA A C 1
ATOM 1478 O O . ALA A 1 186 ? 8.056 4.938 9.852 1.00 74.56 186 ALA A O 1
ATOM 1479 N N . HIS A 1 187 ? 9.638 3.481 9.231 1.00 74.62 187 HIS A N 1
ATOM 1480 C CA . HIS A 1 187 ? 9.175 2.410 10.118 1.00 74.62 187 HIS A CA 1
ATOM 1481 C C . HIS A 1 187 ? 9.325 2.773 11.600 1.00 74.62 187 HIS A C 1
ATOM 1483 O O . HIS A 1 187 ? 8.396 2.565 12.384 1.00 74.62 187 HIS A O 1
ATOM 1489 N N . GLU A 1 188 ? 10.463 3.350 11.989 1.00 76.94 188 GLU A N 1
ATOM 1490 C CA . GLU A 1 188 ? 10.694 3.814 13.363 1.00 76.94 188 GLU A CA 1
ATOM 1491 C C . GLU A 1 188 ? 9.803 5.010 13.735 1.00 76.94 188 GLU A C 1
ATOM 1493 O O . GLU A 1 188 ? 9.250 5.045 14.837 1.00 76.94 188 GLU A O 1
ATOM 1498 N N . GLU A 1 189 ? 9.549 5.939 12.813 1.00 78.44 189 GLU A N 1
ATOM 1499 C CA . GLU A 1 189 ? 8.576 7.018 13.010 1.00 78.44 189 GLU A CA 1
ATOM 1500 C C . GLU A 1 189 ? 7.167 6.470 13.263 1.00 78.44 189 GLU A C 1
ATOM 1502 O O . GLU A 1 189 ? 6.480 6.921 14.183 1.00 78.44 189 GLU A O 1
ATOM 1507 N N . VAL A 1 190 ? 6.729 5.466 12.495 1.00 81.81 190 VAL A N 1
ATOM 1508 C CA . VAL A 1 190 ? 5.417 4.827 12.692 1.00 81.81 190 VAL A CA 1
ATOM 1509 C C . VAL A 1 190 ? 5.331 4.153 14.060 1.00 81.81 190 VAL A C 1
ATOM 1511 O O . VAL A 1 190 ? 4.321 4.314 14.750 1.00 81.81 190 VAL A O 1
ATOM 1514 N N . LYS A 1 191 ? 6.370 3.425 14.488 1.00 78.50 191 LYS A N 1
ATOM 1515 C CA . LYS A 1 191 ? 6.417 2.833 15.837 1.00 78.50 191 LYS A CA 1
ATOM 1516 C C . LYS A 1 191 ? 6.342 3.901 16.923 1.00 78.50 191 LYS A C 1
ATOM 1518 O O . LYS A 1 191 ? 5.569 3.749 17.867 1.00 78.50 191 LYS A O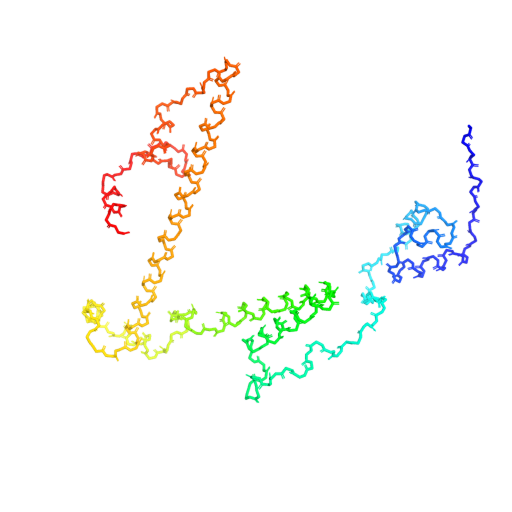 1
ATOM 1523 N N . THR A 1 192 ? 7.093 4.986 16.761 1.00 80.88 192 THR A N 1
ATOM 1524 C CA . THR A 1 192 ? 7.140 6.097 17.719 1.00 80.88 192 THR A CA 1
ATOM 1525 C C . THR A 1 192 ? 5.776 6.775 17.837 1.00 80.88 192 THR A C 1
ATOM 1527 O O . THR A 1 192 ? 5.279 6.955 18.945 1.00 80.88 192 THR A O 1
ATOM 1530 N N . ARG A 1 193 ? 5.107 7.050 16.708 1.00 84.12 193 ARG A N 1
ATOM 1531 C CA . ARG A 1 193 ? 3.738 7.599 16.687 1.00 84.12 193 ARG A CA 1
ATOM 1532 C C . ARG A 1 193 ? 2.712 6.660 17.318 1.00 84.12 193 ARG A C 1
ATOM 1534 O O . ARG A 1 193 ? 1.802 7.113 18.003 1.00 84.12 193 ARG A O 1
ATOM 1541 N N . ARG A 1 194 ? 2.829 5.348 17.088 1.00 81.69 194 ARG A N 1
ATOM 1542 C CA . ARG A 1 194 ? 1.949 4.360 17.733 1.00 81.69 194 ARG A CA 1
ATOM 1543 C C . ARG A 1 194 ? 2.149 4.348 19.243 1.00 81.69 194 ARG A C 1
ATOM 1545 O O . ARG A 1 194 ? 1.161 4.343 19.967 1.00 81.69 194 ARG A O 1
ATOM 1552 N N . ARG A 1 195 ? 3.403 4.387 19.698 1.00 83.62 195 ARG A N 1
ATOM 1553 C CA . ARG A 1 195 ? 3.745 4.428 21.122 1.00 83.62 195 ARG A CA 1
ATOM 1554 C C . ARG A 1 195 ? 3.202 5.686 21.800 1.00 83.62 195 ARG A C 1
ATOM 1556 O O . ARG A 1 195 ? 2.515 5.563 22.810 1.00 83.62 195 ARG A O 1
ATOM 1563 N N . SER A 1 196 ? 3.414 6.865 21.216 1.00 80.56 196 SER A N 1
ATOM 1564 C CA . SER A 1 196 ? 2.887 8.111 21.787 1.00 80.56 196 SER A CA 1
ATOM 1565 C C . SER A 1 196 ? 1.355 8.124 21.836 1.00 80.56 196 SER A C 1
ATOM 1567 O O . SER A 1 196 ? 0.771 8.552 22.827 1.00 80.56 196 SER A O 1
ATOM 1569 N N . ALA A 1 197 ? 0.684 7.579 20.815 1.00 85.38 197 ALA A N 1
ATOM 1570 C CA . ALA A 1 197 ? -0.771 7.437 20.819 1.00 85.38 197 ALA A CA 1
ATOM 1571 C C . ALA A 1 197 ? -1.270 6.480 21.918 1.00 85.38 197 ALA A C 1
ATOM 1573 O O . ALA A 1 197 ? -2.297 6.748 22.543 1.00 85.38 197 ALA A O 1
ATOM 1574 N N . THR A 1 198 ? -0.559 5.375 22.172 1.00 84.88 198 THR A N 1
ATOM 1575 C CA . THR A 1 198 ? -0.902 4.463 23.274 1.00 84.88 198 THR A CA 1
ATOM 1576 C C . THR A 1 198 ? -0.663 5.091 24.641 1.00 84.88 198 THR A C 1
ATOM 1578 O O . THR A 1 198 ? -1.511 4.941 25.513 1.00 84.88 198 THR A O 1
ATOM 1581 N N . GLU A 1 199 ? 0.427 5.839 24.818 1.00 85.88 199 GLU A N 1
ATOM 1582 C CA . GLU A 1 199 ? 0.731 6.538 26.073 1.00 85.88 199 GLU A CA 1
ATOM 1583 C C . GLU A 1 199 ? -0.344 7.591 26.386 1.00 85.88 199 GLU A C 1
ATOM 1585 O O . GLU A 1 199 ? -0.930 7.559 27.466 1.00 85.88 199 GLU A O 1
ATOM 1590 N N . ALA A 1 200 ? -0.729 8.417 25.407 1.00 87.19 200 ALA A N 1
ATOM 1591 C CA . ALA A 1 200 ? -1.820 9.385 25.569 1.00 87.19 200 ALA A CA 1
ATOM 1592 C C . ALA A 1 200 ? -3.173 8.715 25.885 1.00 87.19 200 ALA A C 1
ATOM 1594 O O . ALA A 1 200 ? -4.004 9.253 26.620 1.00 87.19 200 ALA A O 1
ATOM 1595 N N . ARG A 1 201 ? -3.422 7.519 25.330 1.00 90.44 201 ARG A N 1
ATOM 1596 C CA . ARG A 1 201 ? -4.637 6.744 25.620 1.00 90.44 201 ARG A CA 1
ATOM 1597 C C . ARG A 1 201 ? -4.651 6.238 27.061 1.00 90.44 201 ARG A C 1
ATOM 1599 O O . ARG A 1 201 ? -5.720 6.262 27.669 1.00 90.44 201 ARG A O 1
ATOM 1606 N N . VAL A 1 202 ? -3.510 5.769 27.568 1.00 87.06 202 VAL A N 1
ATOM 1607 C CA . VAL A 1 202 ? -3.351 5.318 28.960 1.00 87.06 202 VAL A CA 1
ATOM 1608 C C . VAL A 1 202 ? -3.573 6.488 29.912 1.00 87.06 202 VAL A C 1
ATOM 1610 O O . VAL A 1 202 ? -4.444 6.390 30.770 1.00 87.06 202 VAL A O 1
ATOM 1613 N N . GLU A 1 203 ? -2.913 7.623 29.679 1.00 87.69 203 GLU A N 1
ATOM 1614 C CA . GLU A 1 203 ? -3.069 8.834 30.497 1.00 87.69 203 GLU A CA 1
ATOM 1615 C C . GLU A 1 203 ? -4.535 9.303 30.557 1.00 87.69 203 GLU A C 1
ATOM 1617 O O . GLU A 1 203 ? -5.079 9.588 31.625 1.00 87.69 203 GLU A O 1
ATOM 1622 N N . ALA A 1 204 ? -5.236 9.295 29.418 1.00 90.44 204 ALA A N 1
ATOM 1623 C CA . ALA A 1 204 ? -6.656 9.637 29.373 1.00 90.44 204 ALA A CA 1
ATOM 1624 C C . ALA A 1 204 ? -7.542 8.657 30.168 1.00 90.44 204 ALA A C 1
ATOM 1626 O O . ALA A 1 204 ? -8.567 9.063 30.719 1.00 90.44 204 ALA A O 1
ATOM 1627 N N . LEU A 1 205 ? -7.191 7.368 30.209 1.00 90.06 205 LEU A N 1
ATOM 1628 C CA . LEU A 1 205 ? -7.913 6.367 31.001 1.00 90.06 205 LEU A CA 1
ATOM 1629 C C . LEU A 1 205 ? -7.628 6.529 32.496 1.00 90.06 205 LEU A C 1
ATOM 1631 O O . LEU A 1 205 ? -8.562 6.471 33.292 1.00 90.06 205 LEU A O 1
ATOM 1635 N N . GLU A 1 206 ? -6.381 6.793 32.874 1.00 89.38 206 GLU A N 1
ATOM 1636 C CA . GLU A 1 206 ? -6.000 7.071 34.262 1.00 89.38 206 GLU A CA 1
ATOM 1637 C C . GLU A 1 206 ? -6.707 8.320 34.796 1.00 89.38 206 GLU A C 1
ATOM 1639 O O . GLU A 1 206 ? -7.280 8.279 35.885 1.00 89.38 206 GLU A O 1
ATOM 1644 N N . ALA A 1 207 ? -6.794 9.390 34.001 1.00 88.38 207 ALA A N 1
ATOM 1645 C CA . ALA A 1 207 ? -7.555 10.586 34.362 1.00 88.38 207 ALA A CA 1
ATOM 1646 C C . ALA A 1 207 ? -9.055 10.289 34.576 1.00 88.38 207 ALA A C 1
ATOM 1648 O O . ALA A 1 207 ? -9.679 10.823 35.498 1.00 88.38 207 ALA A O 1
ATOM 1649 N N . GLN A 1 208 ? -9.648 9.406 33.761 1.00 91.38 208 GLN A N 1
ATOM 1650 C CA . GLN A 1 208 ? -11.041 8.970 33.935 1.00 91.38 208 GLN A CA 1
ATOM 1651 C C . GLN A 1 208 ? -11.242 8.136 35.204 1.00 91.38 208 GLN A C 1
ATOM 1653 O O . GLN A 1 208 ? -12.281 8.266 35.856 1.00 91.38 208 GLN A O 1
ATOM 1658 N N . LEU A 1 209 ? -10.278 7.283 35.554 1.00 90.44 209 LEU A N 1
ATOM 1659 C CA . LEU A 1 209 ? -10.307 6.494 36.787 1.00 90.44 209 LEU A CA 1
ATOM 1660 C C . LEU A 1 209 ? -10.159 7.393 38.019 1.00 90.44 209 LEU A C 1
ATOM 1662 O O . LEU A 1 209 ? -10.977 7.294 38.937 1.00 90.44 209 LEU A O 1
ATOM 1666 N N . ALA A 1 210 ? -9.220 8.340 37.983 1.00 88.88 210 ALA A N 1
ATOM 1667 C CA . ALA A 1 210 ? -9.019 9.322 39.044 1.00 88.88 210 ALA A CA 1
ATOM 1668 C C . ALA A 1 210 ? -10.283 10.163 39.289 1.00 88.88 210 ALA A C 1
ATOM 1670 O O . ALA A 1 210 ? -10.700 10.337 40.434 1.00 88.88 210 ALA A O 1
ATOM 1671 N N . GLY A 1 211 ? -10.969 10.600 38.224 1.00 90.69 211 GLY A N 1
ATOM 1672 C CA . GLY A 1 211 ? -12.256 11.303 38.327 1.00 90.69 211 GLY A CA 1
ATOM 1673 C C . GLY A 1 211 ? -13.389 10.470 38.947 1.00 90.69 211 GLY A C 1
ATOM 1674 O O . GLY A 1 211 ? -14.377 11.030 39.419 1.00 90.69 211 GLY A O 1
ATOM 1675 N N . ARG A 1 212 ? -13.252 9.139 38.982 1.00 93.19 212 ARG A N 1
ATOM 1676 C CA . ARG A 1 212 ? -14.169 8.207 39.663 1.00 93.19 212 ARG A CA 1
ATOM 1677 C C . ARG A 1 212 ? -13.696 7.815 41.067 1.00 93.19 212 ARG A C 1
ATOM 1679 O O . ARG A 1 212 ? -14.316 6.954 41.684 1.00 93.19 212 ARG A O 1
ATOM 1686 N N . GLY A 1 213 ? -12.613 8.418 41.562 1.00 91.00 213 GLY A N 1
ATOM 1687 C CA . GLY A 1 213 ? -12.010 8.086 42.854 1.00 91.00 213 GLY A CA 1
ATOM 1688 C C . GLY A 1 213 ? -11.281 6.739 42.874 1.00 91.00 213 GLY A C 1
ATOM 1689 O O . GLY A 1 213 ? -11.005 6.220 43.952 1.00 91.00 213 GLY A O 1
ATOM 1690 N N . ILE A 1 214 ? -10.986 6.158 41.706 1.00 88.81 214 ILE A N 1
ATOM 1691 C CA . ILE A 1 214 ? -10.197 4.930 41.585 1.00 88.81 214 ILE A CA 1
ATOM 1692 C C . ILE A 1 214 ? -8.736 5.351 41.373 1.00 88.81 214 ILE A C 1
ATOM 1694 O O . ILE A 1 214 ? -8.462 6.057 40.399 1.00 88.81 214 ILE A O 1
ATOM 1698 N N . PRO A 1 215 ? -7.800 4.963 42.259 1.00 81.31 215 PRO A N 1
ATOM 1699 C CA . PRO A 1 215 ? -6.394 5.302 42.082 1.00 81.31 215 PRO A CA 1
ATOM 1700 C C . PRO A 1 215 ? -5.833 4.636 40.813 1.00 81.31 215 PRO A C 1
ATOM 1702 O O . PRO A 1 215 ? -6.298 3.553 40.437 1.00 81.31 215 PRO A O 1
ATOM 1705 N N . PRO A 1 216 ? -4.856 5.266 40.135 1.00 76.44 216 PRO A N 1
ATOM 1706 C CA . PRO A 1 216 ? -4.171 4.640 39.010 1.00 76.44 216 PRO A CA 1
ATOM 1707 C C . PRO A 1 216 ? -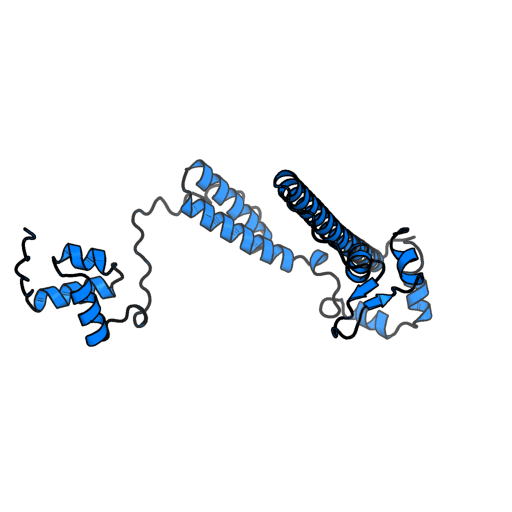3.473 3.353 39.465 1.00 76.44 216 PRO A C 1
ATOM 1709 O O . PRO A 1 216 ? -3.142 3.185 40.639 1.00 76.44 216 PRO A O 1
ATOM 1712 N N . VAL A 1 217 ? -3.270 2.431 38.526 1.00 78.00 217 VAL A N 1
ATOM 1713 C CA . VAL A 1 217 ? -2.527 1.197 38.793 1.00 78.00 217 VAL A CA 1
ATOM 1714 C C . VAL A 1 217 ? -1.080 1.584 39.092 1.00 78.00 217 VAL A C 1
ATOM 1716 O O . VAL A 1 217 ? -0.440 2.213 38.254 1.00 78.00 217 VAL A O 1
ATOM 1719 N N . GLU A 1 218 ? -0.568 1.231 40.274 1.00 77.44 218 GLU A N 1
ATOM 1720 C CA . GLU A 1 218 ? 0.856 1.407 40.565 1.00 77.44 218 GLU A CA 1
ATOM 1721 C C . GLU A 1 218 ? 1.671 0.529 39.608 1.00 77.44 218 GLU A C 1
ATOM 1723 O O . GLU A 1 218 ? 1.487 -0.687 39.532 1.00 77.44 218 GLU A O 1
ATOM 1728 N N . GLU A 1 219 ? 2.530 1.170 38.819 1.00 74.81 219 GLU A N 1
ATOM 1729 C CA . GLU A 1 219 ? 3.422 0.490 37.889 1.00 74.81 219 GLU A CA 1
ATOM 1730 C C . GLU A 1 219 ? 4.655 0.007 38.663 1.00 74.81 219 GLU A C 1
ATOM 1732 O O . GLU A 1 219 ? 5.390 0.813 39.235 1.00 74.81 219 GLU A O 1
ATOM 1737 N N . ASP A 1 220 ? 4.904 -1.306 38.665 1.00 81.31 220 ASP A N 1
ATOM 1738 C CA . ASP A 1 220 ? 6.131 -1.869 39.233 1.00 81.31 220 ASP A CA 1
ATOM 1739 C C . ASP A 1 220 ? 7.365 -1.212 38.586 1.00 81.31 220 ASP A C 1
ATOM 1741 O O . ASP A 1 220 ? 7.404 -1.017 37.367 1.00 81.31 220 ASP A O 1
ATOM 1745 N N . GLU A 1 221 ? 8.432 -0.954 39.353 1.00 75.19 221 GLU A N 1
ATOM 1746 C CA . GLU A 1 221 ? 9.664 -0.323 38.834 1.00 75.19 221 GLU A CA 1
ATOM 1747 C C . GLU A 1 221 ? 10.218 -1.028 37.583 1.00 75.19 221 GLU A C 1
ATOM 1749 O O . GLU A 1 221 ? 10.749 -0.398 36.665 1.00 75.19 221 GLU A O 1
ATOM 1754 N N . ARG A 1 222 ? 10.057 -2.355 37.516 1.00 73.12 222 ARG A N 1
ATOM 1755 C CA . ARG A 1 222 ? 10.440 -3.167 36.356 1.00 73.12 222 ARG A CA 1
ATOM 1756 C C . ARG A 1 222 ? 9.612 -2.826 35.115 1.00 73.12 222 ARG A C 1
ATOM 1758 O O . ARG A 1 222 ? 10.174 -2.715 34.027 1.00 73.12 222 ARG A O 1
ATOM 1765 N N . ALA A 1 223 ? 8.299 -2.667 35.266 1.00 74.81 223 ALA A N 1
ATOM 1766 C CA . ALA A 1 223 ? 7.409 -2.282 34.175 1.00 74.81 223 ALA A CA 1
ATOM 1767 C C . ALA A 1 223 ? 7.707 -0.847 33.713 1.00 74.81 223 ALA A C 1
ATOM 1769 O O . ALA A 1 223 ? 7.875 -0.628 32.512 1.00 74.81 223 ALA A O 1
ATOM 1770 N N . ALA A 1 224 ? 7.945 0.075 34.651 1.00 74.44 224 ALA A N 1
ATOM 1771 C CA . ALA A 1 224 ? 8.318 1.456 34.346 1.00 74.44 224 ALA A CA 1
ATOM 1772 C C . ALA A 1 224 ? 9.625 1.547 33.533 1.00 74.44 224 ALA A C 1
ATOM 1774 O O . ALA A 1 224 ? 9.712 2.292 32.553 1.00 74.44 224 ALA A O 1
ATOM 1775 N N . ARG A 1 225 ? 10.642 0.745 33.876 1.00 75.31 225 ARG A N 1
ATOM 1776 C CA . ARG A 1 225 ? 11.919 0.695 33.137 1.00 75.31 225 ARG A CA 1
ATOM 1777 C C . ARG A 1 225 ? 11.777 0.125 31.727 1.00 75.31 225 ARG A C 1
ATOM 1779 O O . ARG A 1 225 ? 12.412 0.634 30.800 1.00 75.31 225 ARG A O 1
ATOM 1786 N N . VAL A 1 226 ? 10.931 -0.889 31.545 1.00 77.75 226 VAL A N 1
ATOM 1787 C CA . VAL A 1 226 ? 10.609 -1.430 30.215 1.00 77.75 226 VAL A CA 1
ATOM 1788 C C . VAL A 1 226 ? 9.829 -0.410 29.391 1.00 77.75 226 VAL A C 1
ATOM 1790 O O . VAL A 1 226 ? 10.167 -0.169 28.230 1.00 77.75 226 VAL A O 1
ATOM 1793 N N . ARG A 1 227 ? 8.833 0.249 29.992 1.00 74.56 227 ARG A N 1
ATOM 1794 C CA . ARG A 1 227 ? 8.042 1.298 29.342 1.00 74.56 227 ARG A CA 1
ATOM 1795 C C . ARG A 1 227 ? 8.912 2.461 28.894 1.00 74.56 227 ARG A C 1
ATOM 1797 O O . ARG A 1 227 ? 8.716 2.940 27.787 1.00 74.56 227 ARG A O 1
ATOM 1804 N N . LEU A 1 228 ? 9.894 2.886 29.689 1.00 72.44 228 LEU A N 1
ATOM 1805 C CA . LEU A 1 228 ? 10.850 3.939 29.318 1.00 72.44 228 LEU A CA 1
ATOM 1806 C C . LEU A 1 228 ? 11.893 3.479 28.283 1.00 72.44 228 LEU A C 1
ATOM 1808 O O . LEU A 1 228 ? 12.607 4.311 27.727 1.00 72.44 228 LEU A O 1
ATOM 1812 N N . GLY A 1 229 ? 11.948 2.183 27.962 1.00 69.81 229 GLY A N 1
ATOM 1813 C CA . GLY A 1 229 ? 12.915 1.611 27.024 1.00 69.81 229 GLY A CA 1
ATOM 1814 C C . GLY A 1 229 ? 14.333 1.509 27.590 1.00 69.81 229 GLY A C 1
ATOM 1815 O O . GLY A 1 229 ? 15.284 1.451 26.818 1.00 69.81 229 GLY A O 1
ATOM 1816 N N . ILE A 1 230 ? 14.474 1.519 28.920 1.00 75.38 230 ILE A N 1
ATOM 1817 C CA . ILE A 1 230 ? 15.748 1.313 29.626 1.00 75.38 230 ILE A CA 1
ATOM 1818 C C . ILE A 1 230 ? 16.107 -0.178 29.613 1.00 75.38 230 ILE A C 1
ATOM 1820 O O . ILE A 1 230 ? 17.257 -0.552 29.370 1.00 75.38 230 ILE A O 1
ATOM 1824 N N . ASP A 1 231 ? 15.101 -1.024 29.833 1.00 73.12 231 ASP A N 1
ATOM 1825 C CA . ASP A 1 231 ? 15.230 -2.474 29.782 1.00 73.12 231 ASP A CA 1
ATOM 1826 C C . ASP A 1 231 ? 14.377 -3.035 28.637 1.00 73.12 231 ASP A C 1
ATOM 1828 O O . ASP A 1 231 ? 13.278 -2.552 28.359 1.00 73.12 231 ASP A O 1
ATOM 1832 N N . VAL A 1 232 ? 14.865 -4.086 27.980 1.00 71.62 232 VAL A N 1
ATOM 1833 C CA . VAL A 1 232 ? 14.102 -4.818 26.959 1.00 71.62 232 VAL A CA 1
ATOM 1834 C C . VAL A 1 232 ? 13.717 -6.177 27.529 1.00 71.62 232 VAL A C 1
ATOM 1836 O O . VAL A 1 232 ? 14.525 -6.852 28.176 1.00 71.62 232 VAL A O 1
ATOM 1839 N N . ILE A 1 233 ? 12.465 -6.582 27.305 1.00 70.94 233 ILE A N 1
ATOM 1840 C CA . ILE A 1 233 ? 12.009 -7.932 27.641 1.00 70.94 233 ILE A CA 1
ATOM 1841 C C . ILE A 1 233 ? 12.698 -8.893 26.674 1.00 70.94 233 ILE A C 1
ATOM 1843 O O . ILE A 1 233 ? 12.534 -8.777 25.458 1.00 70.94 233 ILE A O 1
ATOM 1847 N N . ALA A 1 234 ? 13.494 -9.816 27.213 1.00 69.38 234 ALA A N 1
ATOM 1848 C CA . ALA A 1 234 ? 14.142 -10.828 26.398 1.00 69.38 234 ALA A CA 1
ATOM 1849 C C . ALA A 1 234 ? 13.074 -11.704 25.705 1.00 69.38 234 ALA A C 1
ATOM 1851 O O . ALA A 1 234 ? 12.047 -12.020 26.315 1.00 69.38 234 ALA A O 1
ATOM 1852 N N . PRO A 1 235 ? 13.278 -12.086 24.431 1.00 55.94 235 PRO A N 1
ATOM 1853 C CA . PRO A 1 235 ? 12.268 -12.789 23.634 1.00 55.94 235 PRO A CA 1
ATOM 1854 C C . PRO A 1 235 ? 11.911 -14.185 24.172 1.00 55.94 235 PRO A C 1
ATOM 1856 O O . PRO A 1 235 ? 10.893 -14.747 23.781 1.00 55.94 235 PRO A O 1
ATOM 1859 N N . ASP A 1 236 ? 12.725 -14.736 25.069 1.00 63.22 236 ASP A N 1
ATOM 1860 C CA . ASP A 1 236 ? 12.553 -16.031 25.733 1.00 63.22 236 ASP A CA 1
ATOM 1861 C C . ASP A 1 236 ? 11.777 -15.948 27.063 1.00 63.22 236 ASP A C 1
ATOM 1863 O O . ASP A 1 236 ? 11.556 -16.967 27.715 1.00 63.22 236 ASP A O 1
ATOM 1867 N N . GLY A 1 237 ? 11.351 -14.751 27.484 1.00 54.12 237 GLY A N 1
ATOM 1868 C CA . GLY A 1 237 ? 10.612 -14.551 28.735 1.00 54.12 237 GLY A CA 1
ATOM 1869 C C . GLY A 1 237 ? 11.449 -14.758 30.004 1.00 54.12 237 GLY A C 1
ATOM 1870 O O . GLY A 1 237 ? 10.905 -14.669 31.106 1.00 54.12 237 GLY A O 1
ATOM 1871 N N . ALA A 1 238 ? 12.762 -14.984 29.880 1.00 52.06 238 ALA A N 1
ATOM 1872 C CA . ALA A 1 238 ? 13.640 -15.357 30.991 1.00 52.06 238 ALA A CA 1
ATOM 1873 C C . ALA A 1 238 ? 14.125 -14.167 31.845 1.00 52.06 238 ALA A C 1
ATOM 1875 O O . ALA A 1 238 ? 14.860 -14.353 32.813 1.00 52.06 238 ALA A O 1
ATOM 1876 N N . GLY A 1 239 ? 13.716 -12.934 31.526 1.00 60.72 239 GLY A N 1
ATOM 1877 C CA . GLY A 1 239 ? 14.092 -11.751 32.297 1.00 60.72 239 GLY A CA 1
ATOM 1878 C C . GLY A 1 239 ? 14.073 -10.454 31.492 1.00 60.72 239 GLY A C 1
ATOM 1879 O O . GLY A 1 239 ? 13.781 -10.425 30.298 1.00 60.72 239 GLY A O 1
ATOM 1880 N N . THR A 1 240 ? 14.361 -9.351 32.176 1.00 54.59 240 THR A N 1
ATOM 1881 C CA . THR A 1 240 ? 14.649 -8.049 31.558 1.00 54.59 240 THR A CA 1
ATOM 1882 C C . THR A 1 240 ? 16.158 -7.912 31.401 1.00 54.59 240 THR A C 1
ATOM 1884 O O . THR A 1 240 ? 16.889 -8.072 32.379 1.00 54.59 240 THR A O 1
ATOM 1887 N N . ARG A 1 241 ? 16.637 -7.633 30.184 1.00 65.31 241 ARG A N 1
ATOM 1888 C CA . ARG A 1 241 ? 18.055 -7.347 29.937 1.00 65.31 241 ARG A CA 1
ATOM 1889 C C . ARG A 1 241 ? 18.239 -5.837 29.857 1.00 65.31 241 ARG A C 1
ATOM 1891 O O . ARG A 1 241 ? 17.546 -5.169 29.092 1.00 65.31 241 ARG A O 1
ATOM 1898 N N . GLN A 1 242 ? 19.183 -5.323 30.638 1.00 56.06 242 GLN A N 1
ATOM 1899 C CA . GLN A 1 242 ? 19.588 -3.925 30.569 1.00 56.06 242 GLN A CA 1
ATOM 1900 C C . GLN A 1 242 ? 20.203 -3.663 29.188 1.00 56.06 242 GLN A C 1
ATOM 1902 O O . GLN A 1 242 ? 21.109 -4.398 28.771 1.00 56.06 242 GLN A O 1
ATOM 1907 N N . MET A 1 243 ? 19.696 -2.668 28.456 1.00 52.53 243 MET A N 1
ATOM 1908 C CA . MET A 1 243 ? 20.270 -2.330 27.153 1.00 52.53 243 MET A CA 1
ATOM 1909 C C . MET A 1 243 ? 21.709 -1.819 27.335 1.00 52.53 243 MET A C 1
ATOM 1911 O O . MET A 1 243 ? 21.952 -0.967 28.194 1.00 52.53 243 MET A O 1
ATOM 1915 N N . PRO A 1 244 ? 22.688 -2.311 26.554 1.00 52.38 244 PRO A N 1
ATOM 1916 C CA . PRO A 1 244 ? 24.051 -1.804 26.622 1.00 52.38 244 PRO A CA 1
ATOM 1917 C C . PRO A 1 244 ? 24.096 -0.341 26.154 1.00 52.38 244 PRO A C 1
ATOM 1919 O O . PRO A 1 244 ? 23.543 0.005 25.113 1.00 52.38 244 PRO A O 1
ATOM 1922 N N . ALA A 1 245 ? 24.818 0.517 26.885 1.00 48.47 245 ALA A N 1
ATOM 1923 C CA . ALA A 1 245 ? 24.929 1.959 26.613 1.00 48.47 245 ALA A CA 1
ATOM 1924 C C . ALA A 1 245 ? 25.403 2.312 25.182 1.00 48.47 245 ALA A C 1
ATOM 1926 O O . ALA A 1 245 ? 25.178 3.424 24.709 1.00 48.47 245 ALA A O 1
ATOM 1927 N N . ALA A 1 246 ? 26.022 1.365 24.470 1.00 46.94 246 ALA A N 1
ATOM 1928 C CA . ALA A 1 246 ? 26.423 1.515 23.072 1.00 46.94 246 ALA A CA 1
ATOM 1929 C C . ALA A 1 246 ? 25.231 1.594 22.091 1.00 46.94 246 ALA A C 1
ATOM 1931 O O . ALA A 1 246 ? 25.337 2.277 21.076 1.00 46.94 246 ALA A O 1
ATOM 1932 N N . GLU A 1 247 ? 24.082 0.980 22.400 1.00 47.19 247 GLU A N 1
ATOM 1933 C CA . GLU A 1 247 ? 22.861 1.086 21.575 1.00 47.19 247 GLU A CA 1
ATOM 1934 C C . GLU A 1 247 ? 22.111 2.412 21.787 1.00 47.19 247 GLU A C 1
ATOM 1936 O O . GLU A 1 247 ? 21.281 2.797 20.965 1.00 47.19 247 GLU A O 1
ATOM 1941 N N . PHE A 1 248 ? 22.437 3.152 22.852 1.00 44.28 248 PHE A N 1
ATOM 1942 C CA . PHE A 1 248 ? 21.867 4.472 23.134 1.00 44.28 248 PHE A CA 1
ATOM 1943 C C . PHE A 1 248 ? 22.419 5.554 22.191 1.00 44.28 248 PHE A C 1
ATOM 1945 O O . PHE A 1 248 ? 21.718 6.508 21.858 1.00 44.28 248 PHE A O 1
ATOM 1952 N N . ARG A 1 249 ? 23.669 5.401 21.722 1.00 35.22 249 ARG A N 1
ATOM 1953 C CA . ARG A 1 249 ? 24.359 6.415 20.904 1.00 35.22 249 ARG A CA 1
ATOM 1954 C C . ARG A 1 249 ? 23.980 6.368 19.415 1.00 35.22 249 ARG A C 1
ATOM 1956 O O . ARG A 1 249 ? 24.135 7.368 18.735 1.00 35.22 249 ARG A O 1
ATOM 1963 N N . VAL A 1 250 ? 23.403 5.268 18.927 1.00 41.31 250 VAL A N 1
ATOM 1964 C CA . VAL A 1 250 ? 22.983 5.120 17.513 1.00 41.31 250 VAL A CA 1
ATOM 1965 C C . VAL A 1 250 ? 21.569 5.676 17.250 1.00 41.31 250 VAL A C 1
ATOM 1967 O O . VAL A 1 250 ? 21.127 5.736 16.112 1.00 41.31 250 VAL A O 1
ATOM 1970 N N . ARG A 1 251 ? 20.825 6.108 18.282 1.00 43.06 251 ARG A N 1
ATOM 1971 C CA . ARG A 1 251 ? 19.450 6.632 18.118 1.00 43.06 251 ARG A CA 1
ATOM 1972 C C . ARG A 1 251 ? 19.303 8.152 18.181 1.00 43.06 251 ARG A C 1
ATOM 1974 O O . ARG A 1 251 ? 18.217 8.639 17.885 1.00 43.06 251 ARG A O 1
ATOM 1981 N N . LEU A 1 252 ? 20.340 8.892 18.575 1.00 37.09 252 LEU A N 1
ATOM 1982 C CA . LEU A 1 252 ? 20.287 10.361 18.665 1.00 37.09 252 LEU A CA 1
ATOM 1983 C C . LEU A 1 252 ? 21.059 11.073 17.547 1.00 37.09 252 LEU A C 1
ATOM 1985 O O . LEU A 1 252 ? 20.857 12.265 17.343 1.00 37.09 252 LEU A O 1
ATOM 1989 N N . GLU A 1 253 ? 21.872 10.346 16.786 1.00 33.25 253 GLU A N 1
ATOM 1990 C CA . GLU A 1 253 ? 22.616 10.858 15.637 1.00 33.25 253 GLU A CA 1
ATOM 1991 C C . GLU A 1 253 ? 22.433 9.889 14.456 1.00 33.25 253 GLU A C 1
ATOM 1993 O O . GLU A 1 253 ? 23.342 9.127 14.162 1.00 33.25 253 GLU A O 1
ATOM 1998 N N . ASP A 1 254 ? 21.239 9.844 13.843 1.00 35.00 254 ASP A N 1
ATOM 1999 C CA . ASP A 1 254 ? 21.047 9.377 12.448 1.00 35.00 254 ASP A CA 1
ATOM 2000 C C . ASP A 1 254 ? 19.654 9.687 11.862 1.00 35.00 254 ASP A C 1
ATOM 2002 O O . ASP A 1 254 ? 18.711 8.862 11.927 1.00 35.00 254 ASP A O 1
#